Protein AF-A0A8H4CX16-F1 (afdb_monomer_lite)

Sequence (302 aa):
MALRAKHEESPEEELESAIYRAARLAFRISAISQNLTEDTSPDWSNDKTVAEYAGIVFNAGPLPSSSSTSPASEPDASEVAGIQSRLTHRLTTVNIEKYTNITIKETQYLLSHLKLVETFEYTTLYVFRDMRWLLDAVEMEHFPIPREILQETIDTLNYLYPRDGATKKLLRQQGIKLHVFQKSIPDRPRFRDFKYYKPRMVDVAYEFLNPPRRWGTVWKDSRNPVQFWTFWLGLLIFLFTLAFGIMATVLASWVAIARCHTPAQRRLNETETATVFCALWEFVCRKEQRLREVQLMRRQRS

Organism: Colletotrichum gloeosporioides (NCBI:txid474922)

Foldseek 3Di:
DDDDDDDPDDVVVVVLVVVLVVVVVVLVVVVCPPDDPPDDDDDPPPDDALAVVLLCLLADDPDPDPDDDDPPDDQDLVNLVVLLVLQLDQQALLLCVQQAQEAEDEDCHLSLALPWDDDPPHIYGYHYADLVVLVVQLPDPDRSHPNLSSVLSLVVNCSRQPPDPSSVVVCVVVVRPPPRNPDPDPPDDRLVVRSRCSVSVSVSSVSSVDDYPDPVSLQSNCSDVVSNVVVVVVVVVVVVVVVVVVVVVVVVVVVVVVCVVDVPPPPDPVVPVVVVVVVVVVVVVVVVVVVVVVVVVVVVVD

Radius of gyration: 33.34 Å; chains: 1; bounding box: 82×52×116 Å

Structure (mmCIF, N/CA/C/O backbone):
data_AF-A0A8H4CX16-F1
#
_entry.id   AF-A0A8H4CX16-F1
#
loop_
_atom_site.group_PDB
_atom_site.id
_atom_site.type_symbol
_atom_site.label_atom_id
_atom_site.label_alt_id
_atom_site.label_comp_id
_atom_site.label_asym_id
_atom_site.label_entity_id
_atom_site.label_seq_id
_atom_site.pdbx_PDB_ins_code
_atom_site.Cartn_x
_atom_site.Cartn_y
_atom_site.Cartn_z
_atom_site.occupancy
_atom_site.B_iso_or_equiv
_atom_site.auth_seq_id
_atom_site.auth_comp_id
_atom_site.auth_asym_id
_atom_site.auth_atom_id
_atom_site.pdbx_PDB_model_num
ATOM 1 N N . MET A 1 1 ? -45.118 15.604 53.925 1.00 44.19 1 MET A N 1
ATOM 2 C CA . MET A 1 1 ? -43.682 15.286 54.081 1.00 44.19 1 MET A CA 1
ATOM 3 C C . MET A 1 1 ? -43.401 13.980 53.354 1.00 44.19 1 MET A C 1
ATOM 5 O O . MET A 1 1 ? -43.529 12.921 53.947 1.00 44.19 1 MET A O 1
ATOM 9 N N . ALA A 1 2 ? -43.120 14.045 52.053 1.00 46.34 2 ALA A N 1
ATOM 10 C CA . ALA A 1 2 ? -42.739 12.879 51.260 1.00 46.34 2 ALA A CA 1
ATOM 11 C C . ALA A 1 2 ? -41.212 12.883 51.133 1.00 46.34 2 ALA A C 1
ATOM 13 O O . ALA A 1 2 ? -40.639 13.778 50.510 1.00 46.34 2 ALA A O 1
ATOM 14 N N . LEU A 1 3 ? -40.566 11.938 51.815 1.00 53.62 3 LEU A N 1
ATOM 15 C CA . LEU A 1 3 ? -39.119 11.761 51.813 1.00 53.62 3 LEU A CA 1
ATOM 16 C C . LEU A 1 3 ? -38.688 11.191 50.460 1.00 53.62 3 LEU A C 1
ATOM 18 O O . LEU A 1 3 ? -39.011 10.064 50.097 1.00 53.62 3 LEU A O 1
ATOM 22 N N . ARG A 1 4 ? -37.974 12.028 49.712 1.00 59.09 4 ARG A N 1
ATOM 23 C CA . ARG A 1 4 ? -37.307 11.716 48.452 1.00 59.09 4 ARG A CA 1
ATOM 24 C C . ARG A 1 4 ? -36.157 10.753 48.751 1.00 59.09 4 ARG A C 1
ATOM 26 O O . ARG A 1 4 ? -35.120 11.181 49.250 1.00 59.09 4 ARG A O 1
ATOM 33 N N . ALA A 1 5 ? -36.363 9.466 48.482 1.00 57.41 5 ALA A N 1
ATOM 34 C CA . ALA A 1 5 ? -35.308 8.463 48.526 1.00 57.41 5 ALA A CA 1
ATOM 35 C C . ALA A 1 5 ? -34.224 8.846 47.506 1.00 57.41 5 ALA A C 1
ATOM 37 O O . ALA A 1 5 ? -34.472 8.881 46.301 1.00 57.41 5 ALA A O 1
ATOM 38 N N . LYS A 1 6 ? -33.040 9.212 48.005 1.00 59.03 6 LYS A N 1
ATOM 39 C CA . LYS A 1 6 ? -31.828 9.309 47.195 1.00 59.03 6 LYS A CA 1
ATOM 40 C C . LYS A 1 6 ? -31.421 7.878 46.868 1.00 59.03 6 LYS A C 1
ATOM 42 O O . LYS A 1 6 ? -31.054 7.132 47.766 1.00 59.03 6 LYS A O 1
ATOM 47 N N . HIS A 1 7 ? -31.558 7.510 45.603 1.00 61.62 7 HIS A N 1
ATOM 48 C CA . HIS A 1 7 ? -30.966 6.301 45.057 1.00 61.62 7 HIS A CA 1
ATOM 49 C C . HIS A 1 7 ? -29.444 6.464 45.181 1.00 61.62 7 HIS A C 1
ATOM 51 O O . HIS A 1 7 ? -28.876 7.367 44.570 1.00 61.62 7 HIS A O 1
ATOM 57 N N . GLU A 1 8 ? -28.816 5.688 46.059 1.00 68.00 8 GLU A N 1
ATOM 58 C CA . GLU A 1 8 ? -27.360 5.544 46.118 1.00 68.00 8 GLU A CA 1
ATOM 59 C C . GLU A 1 8 ? -26.968 4.714 44.889 1.00 68.00 8 GLU A C 1
ATOM 61 O O . GLU A 1 8 ? -27.227 3.513 44.836 1.00 68.00 8 GLU A O 1
ATOM 66 N N . GLU A 1 9 ? -26.495 5.393 43.844 1.00 61.12 9 GLU A N 1
ATOM 67 C CA . GLU A 1 9 ? -25.872 4.772 42.669 1.00 61.12 9 GLU A CA 1
ATOM 68 C C . GLU A 1 9 ? -24.574 4.090 43.127 1.00 61.12 9 GLU A C 1
ATOM 70 O O . GLU A 1 9 ? -23.811 4.649 43.921 1.00 61.12 9 GLU A O 1
ATOM 75 N N . SER A 1 10 ? -24.360 2.848 42.690 1.00 78.94 10 SER A N 1
ATOM 76 C CA . SER A 1 10 ? -23.208 2.050 43.113 1.00 78.94 10 SER A CA 1
ATOM 77 C C . SER A 1 10 ? -21.917 2.695 42.587 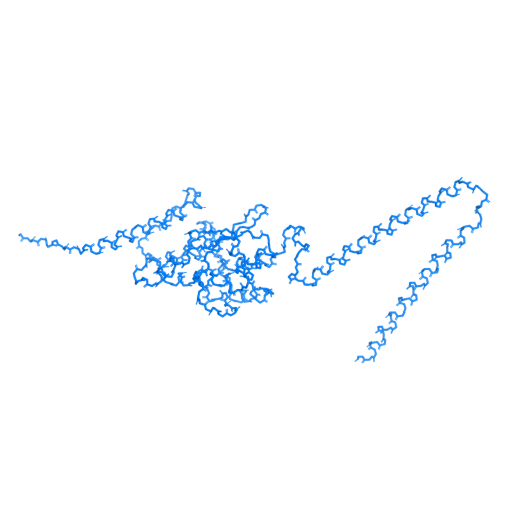1.00 78.94 10 SER A C 1
ATOM 79 O O . SER A 1 10 ? -21.864 3.057 41.411 1.00 78.94 10 SER A O 1
ATOM 81 N N . PRO A 1 11 ? -20.843 2.812 43.390 1.00 81.19 11 PRO A N 1
ATOM 82 C CA . PRO A 1 11 ? -19.580 3.419 42.953 1.00 81.19 11 PRO A CA 1
ATOM 83 C C . PRO A 1 11 ? -18.944 2.717 41.737 1.00 81.19 11 PRO A C 1
ATOM 85 O O . PRO A 1 11 ? -18.117 3.309 41.042 1.00 81.19 11 PRO A O 1
ATOM 88 N N . GLU A 1 12 ? -19.336 1.473 41.450 1.00 75.81 12 GLU A N 1
ATOM 89 C CA . GLU A 1 12 ? -18.937 0.758 40.233 1.00 75.81 12 GLU A CA 1
ATOM 90 C C . GLU A 1 12 ? -19.595 1.337 38.971 1.00 75.81 12 GLU A C 1
ATOM 92 O O . GLU A 1 12 ? -18.917 1.512 37.960 1.00 75.81 12 GLU A O 1
ATOM 97 N N . GLU A 1 13 ? -20.866 1.745 39.036 1.00 77.25 13 GLU A N 1
ATOM 98 C CA . GLU A 1 13 ? -21.574 2.364 37.905 1.00 77.25 13 GLU A CA 1
ATOM 99 C C . GLU A 1 13 ? -21.004 3.755 37.584 1.00 77.25 13 GLU A C 1
ATOM 101 O O . GLU A 1 13 ? -20.879 4.136 36.415 1.00 77.25 13 GLU A O 1
ATOM 106 N N . GLU A 1 14 ? -20.576 4.506 38.606 1.00 78.62 14 GLU A N 1
ATOM 107 C CA . GLU A 1 14 ? -19.885 5.785 38.407 1.00 78.62 14 GLU A CA 1
ATOM 108 C C . GLU A 1 14 ? -18.524 5.601 37.727 1.00 78.62 14 GLU A C 1
ATOM 110 O O . GLU A 1 14 ? -18.163 6.382 36.839 1.00 78.62 14 GLU A O 1
ATOM 115 N N . LEU A 1 15 ? -17.775 4.560 38.104 1.00 75.94 15 LEU A N 1
ATOM 116 C CA . LEU A 1 15 ? -16.474 4.262 37.513 1.00 75.94 15 LEU A CA 1
ATOM 117 C C . LEU A 1 15 ? -16.613 3.810 36.056 1.00 75.94 15 LEU A C 1
ATOM 119 O O . LEU A 1 15 ? -15.894 4.312 35.188 1.00 75.94 15 LEU A O 1
ATOM 123 N N . GLU A 1 16 ? -17.562 2.923 35.764 1.00 67.50 16 GLU A N 1
ATOM 124 C CA . GLU A 1 16 ? -17.857 2.493 34.396 1.00 67.50 16 GLU A CA 1
ATOM 125 C C . GLU A 1 16 ? -18.333 3.667 33.531 1.00 67.50 16 GLU A C 1
ATOM 127 O O . GLU A 1 16 ? -17.856 3.852 32.409 1.00 67.50 16 GLU A O 1
ATOM 132 N N . SER A 1 17 ? -19.177 4.546 34.079 1.00 71.50 17 SER A N 1
ATOM 133 C CA . SER A 1 17 ? -19.614 5.784 33.425 1.00 71.50 17 SER A CA 1
ATOM 134 C C . SER A 1 17 ? -18.452 6.751 33.174 1.00 71.50 17 SER A C 1
ATOM 136 O O . SER A 1 17 ? -18.366 7.361 32.103 1.00 71.50 17 SER A O 1
ATOM 138 N N . ALA A 1 18 ? -17.514 6.883 34.114 1.00 68.12 18 ALA A N 1
ATOM 139 C CA . ALA A 1 18 ? -16.333 7.730 33.968 1.00 68.12 18 ALA A CA 1
ATOM 140 C C . ALA A 1 18 ? -15.360 7.185 32.912 1.00 68.12 18 ALA A C 1
ATOM 142 O O . ALA A 1 18 ? -14.881 7.951 32.071 1.00 68.12 18 ALA A O 1
ATOM 143 N N . ILE A 1 19 ? -15.124 5.871 32.892 1.00 70.81 19 ILE A N 1
ATOM 144 C CA . ILE A 1 19 ? -14.312 5.191 31.873 1.00 70.81 19 ILE A CA 1
ATOM 145 C C . ILE A 1 19 ? -14.973 5.326 30.500 1.00 70.81 19 ILE A C 1
ATOM 147 O O . ILE A 1 19 ? -14.309 5.676 29.523 1.00 70.81 19 ILE A O 1
ATOM 151 N N . TYR A 1 20 ? -16.290 5.145 30.425 1.00 59.75 20 TYR A N 1
ATOM 152 C CA . TYR A 1 20 ? -17.074 5.331 29.210 1.00 59.75 20 TYR A CA 1
ATOM 153 C C . TYR A 1 20 ? -16.988 6.772 28.683 1.00 59.75 20 TYR A C 1
ATOM 155 O O . TYR A 1 20 ? -16.753 7.000 27.492 1.00 59.75 20 TYR A O 1
ATOM 163 N N . ARG A 1 21 ? -17.093 7.773 29.568 1.00 61.44 21 ARG A N 1
ATOM 164 C CA . ARG A 1 21 ? -16.918 9.194 29.223 1.00 61.44 21 ARG A CA 1
ATOM 165 C C . ARG A 1 21 ? -15.490 9.499 28.779 1.00 61.44 21 ARG A C 1
ATOM 167 O O . ARG A 1 21 ? -15.322 10.236 27.810 1.00 61.44 21 ARG A O 1
ATOM 174 N N . ALA A 1 22 ? -14.482 8.915 29.424 1.00 61.59 22 ALA A N 1
ATOM 175 C CA . ALA A 1 22 ? -13.073 9.089 29.081 1.00 61.59 22 ALA A CA 1
ATOM 176 C C . ALA A 1 22 ? -12.721 8.441 27.734 1.00 61.59 22 ALA A C 1
ATOM 178 O O . ALA A 1 22 ? -12.072 9.077 26.907 1.00 61.59 22 ALA A O 1
ATOM 179 N N . ALA A 1 23 ? -13.217 7.232 27.459 1.00 59.16 23 ALA A N 1
ATOM 180 C CA . ALA A 1 23 ? -13.079 6.576 26.163 1.00 59.16 23 ALA A CA 1
ATOM 181 C C . ALA A 1 23 ? -13.775 7.389 25.062 1.00 59.16 23 ALA A C 1
ATOM 183 O O . ALA A 1 23 ? -13.186 7.651 24.015 1.00 59.16 23 ALA A O 1
ATOM 184 N N . ARG A 1 24 ? -14.990 7.892 25.321 1.00 58.00 24 ARG A N 1
ATOM 185 C CA . ARG A 1 24 ? -15.709 8.799 24.412 1.00 58.00 24 ARG A CA 1
ATOM 186 C C . ARG A 1 24 ? -14.917 10.081 24.135 1.00 58.00 24 ARG A C 1
ATOM 188 O O . ARG A 1 24 ? -14.900 10.542 22.996 1.00 58.00 24 ARG A O 1
ATOM 195 N N . LEU A 1 25 ? -14.241 10.639 25.139 1.00 54.97 25 LEU A N 1
ATOM 196 C CA . LEU A 1 25 ? -13.360 11.804 24.997 1.00 54.97 25 LEU A CA 1
ATOM 197 C C . LEU A 1 25 ? -12.091 11.465 24.199 1.00 54.97 25 LEU A C 1
ATOM 199 O O . LEU A 1 25 ? -11.717 12.220 23.304 1.00 54.97 25 LEU A O 1
ATOM 203 N N . ALA A 1 26 ? -11.488 10.301 24.445 1.00 57.69 26 ALA A N 1
ATOM 204 C CA . ALA A 1 26 ? -10.297 9.823 23.746 1.00 57.69 26 ALA A CA 1
ATOM 205 C C . ALA A 1 26 ? -10.567 9.545 22.255 1.00 57.69 26 ALA A C 1
ATOM 207 O O . ALA A 1 26 ? -9.791 9.965 21.394 1.00 57.69 26 ALA A O 1
ATOM 208 N N . PHE A 1 27 ? -11.708 8.930 21.927 1.00 56.44 27 PHE A N 1
ATOM 209 C CA . PHE A 1 27 ? -12.139 8.736 20.540 1.00 56.44 27 PHE A CA 1
ATOM 210 C C . PHE A 1 27 ? -12.557 10.053 19.866 1.00 56.44 27 PHE A C 1
ATOM 212 O O . PHE A 1 27 ? -12.293 10.236 18.676 1.00 56.44 27 PHE A O 1
ATOM 219 N N . ARG A 1 28 ? -13.138 11.010 20.609 1.00 50.66 28 ARG A N 1
ATOM 220 C CA . ARG A 1 28 ? -13.500 12.341 20.083 1.00 50.66 28 ARG A CA 1
ATOM 221 C C . ARG A 1 28 ? -12.291 13.216 19.759 1.00 50.66 28 ARG A C 1
ATOM 223 O O . ARG A 1 28 ? -12.272 13.820 18.692 1.00 50.66 28 ARG A O 1
ATOM 230 N N . ILE A 1 29 ? -11.280 13.273 20.626 1.00 48.28 29 ILE A N 1
ATOM 231 C CA . ILE A 1 29 ? -10.076 14.090 20.381 1.00 48.28 29 ILE A CA 1
ATOM 232 C C . ILE A 1 29 ? -9.309 13.571 19.152 1.00 48.28 29 ILE A C 1
ATOM 234 O O . ILE A 1 29 ? -8.793 14.357 18.360 1.00 48.28 29 ILE A O 1
ATOM 238 N N . SER A 1 30 ? -9.307 12.253 18.933 1.00 51.91 30 SER A N 1
ATOM 239 C CA . SER A 1 30 ? -8.669 11.634 17.767 1.00 51.91 30 SER A CA 1
ATOM 240 C C . SER A 1 30 ? -9.396 11.923 16.442 1.00 51.91 30 SER A C 1
ATOM 242 O O . SER A 1 30 ? -8.738 12.175 15.432 1.00 51.91 30 SER A O 1
ATOM 244 N N . ALA A 1 31 ? -10.734 11.940 16.433 1.00 44.03 31 ALA A N 1
ATOM 245 C CA . ALA A 1 31 ? -11.520 12.204 15.224 1.00 44.03 31 ALA A CA 1
ATOM 246 C C . ALA A 1 31 ? -11.528 13.692 14.818 1.00 44.03 31 ALA A C 1
ATOM 248 O O . ALA A 1 31 ? -11.470 14.006 13.630 1.00 44.03 31 ALA A O 1
ATOM 249 N N . ILE A 1 32 ? -11.559 14.607 15.795 1.00 43.69 32 ILE A N 1
ATOM 250 C CA . ILE A 1 32 ? -11.618 16.063 15.563 1.00 43.69 32 ILE A CA 1
ATOM 251 C C . ILE A 1 32 ? -10.285 16.601 15.017 1.00 43.69 32 ILE A C 1
ATOM 253 O O . ILE A 1 32 ? -10.270 17.515 14.198 1.00 43.69 32 ILE A O 1
ATOM 257 N N . SER A 1 33 ? -9.157 16.005 15.410 1.00 43.84 33 SER A N 1
ATOM 258 C CA . SER A 1 33 ? -7.822 16.513 15.070 1.00 43.84 33 SER A CA 1
ATOM 259 C C . SER A 1 33 ? -7.426 16.372 13.595 1.00 43.84 33 SER A C 1
ATOM 261 O O . SER A 1 33 ? -6.527 17.094 13.168 1.00 43.84 33 SER A O 1
ATOM 263 N N . GLN A 1 34 ? -8.003 15.441 12.827 1.00 44.72 34 GLN A N 1
ATOM 264 C CA . GLN A 1 34 ? -7.444 15.097 11.510 1.00 44.72 34 GLN A CA 1
ATOM 265 C C . GLN A 1 34 ? -8.205 15.658 10.306 1.00 44.72 34 GLN A C 1
ATOM 267 O O . GLN A 1 34 ? -7.639 15.616 9.220 1.00 44.72 34 GLN A O 1
ATOM 272 N N . ASN A 1 35 ? -9.435 16.168 10.456 1.00 42.44 35 ASN A N 1
ATOM 273 C CA . ASN A 1 35 ? -10.275 16.515 9.297 1.00 42.44 35 ASN A CA 1
ATOM 274 C C . ASN A 1 35 ? -11.194 17.749 9.462 1.00 42.44 35 ASN A C 1
ATOM 276 O O . ASN A 1 35 ? -11.967 18.012 8.544 1.00 42.44 35 ASN A O 1
ATOM 280 N N . LEU A 1 36 ? -11.156 18.517 10.561 1.00 39.56 36 LEU A N 1
ATOM 281 C CA . LEU A 1 36 ? -11.997 19.719 10.656 1.00 39.56 36 LEU A CA 1
ATOM 282 C C . LEU A 1 36 ? -11.302 20.948 10.048 1.00 39.56 36 LEU A C 1
ATOM 284 O O . LEU A 1 36 ? -10.537 21.649 10.704 1.00 39.56 36 LEU A O 1
ATOM 288 N N . THR A 1 37 ? -11.639 21.244 8.795 1.00 42.31 37 THR A N 1
ATOM 289 C CA . THR A 1 37 ? -12.043 22.613 8.446 1.00 42.31 37 THR A CA 1
ATOM 290 C C . THR A 1 37 ? -13.255 22.962 9.320 1.00 42.31 37 THR A C 1
ATOM 292 O O . THR A 1 37 ? -14.171 22.150 9.412 1.00 42.31 37 THR A O 1
ATOM 295 N N . GLU A 1 38 ? -13.228 24.113 9.991 1.00 44.00 38 GLU A N 1
ATOM 296 C CA . GLU A 1 38 ? -14.032 24.538 11.160 1.00 44.00 38 GLU A CA 1
ATOM 297 C C . GLU A 1 38 ? -15.569 24.348 11.146 1.00 44.00 38 GLU A C 1
ATOM 299 O O . GLU A 1 38 ? -16.198 24.583 12.172 1.00 44.00 38 GLU A O 1
ATOM 304 N N . ASP A 1 39 ? -16.203 23.892 10.065 1.00 38.94 39 ASP A N 1
ATOM 305 C CA . ASP A 1 39 ? -17.627 24.176 9.823 1.00 38.94 39 ASP A CA 1
ATOM 306 C C . ASP A 1 39 ? -18.597 22.987 9.961 1.00 38.94 39 ASP A C 1
ATOM 308 O O . ASP A 1 39 ? -19.759 23.067 9.567 1.00 38.94 39 ASP A O 1
ATOM 312 N N . THR A 1 40 ? -18.171 21.835 10.492 1.00 43.59 40 THR A N 1
ATOM 313 C CA . THR A 1 40 ? -19.088 20.684 10.643 1.00 43.59 40 THR A CA 1
ATOM 314 C C . THR A 1 40 ? -18.869 19.942 11.956 1.00 43.59 40 THR A C 1
ATOM 316 O O . THR A 1 40 ? -18.274 18.868 12.017 1.00 43.59 40 THR A O 1
ATOM 319 N N . SER A 1 41 ? -19.372 20.526 13.044 1.00 42.47 41 SER A N 1
ATOM 320 C CA . SER A 1 41 ? -19.578 19.786 14.290 1.00 42.47 41 SER A CA 1
ATOM 321 C C . SER A 1 41 ? -20.657 18.719 14.053 1.00 42.47 41 SER A C 1
ATOM 323 O O . SER A 1 41 ? -21.758 19.075 13.626 1.00 42.47 41 SER A O 1
ATOM 325 N N . PRO A 1 42 ? -20.388 17.422 14.290 1.00 48.19 42 PRO A N 1
ATOM 326 C CA . PRO A 1 42 ? -21.408 16.392 14.154 1.00 48.19 42 PRO A CA 1
ATOM 327 C C . PRO A 1 42 ? -22.523 16.651 15.174 1.00 48.19 42 PRO A C 1
ATOM 329 O O . PRO A 1 42 ? -22.255 16.774 16.369 1.00 48.19 42 PRO A O 1
ATOM 332 N N . ASP A 1 43 ? -23.763 16.761 14.699 1.00 50.59 43 ASP A N 1
ATOM 333 C CA . ASP A 1 43 ? -24.942 16.913 15.549 1.00 50.59 43 ASP A CA 1
ATOM 334 C C . ASP A 1 43 ? -25.112 15.654 16.419 1.00 50.59 43 ASP A C 1
ATOM 336 O O . ASP A 1 43 ? -25.290 14.543 15.917 1.00 50.59 43 ASP A O 1
ATOM 340 N N . TRP A 1 44 ? -24.997 15.828 17.738 1.00 51.72 44 TRP A N 1
ATOM 341 C CA . TRP A 1 44 ? -25.099 14.763 18.743 1.00 51.72 44 TRP A CA 1
ATOM 342 C C . TRP A 1 44 ? -26.539 14.537 19.217 1.00 51.72 44 TRP A C 1
ATOM 344 O O . TRP A 1 44 ? -26.732 14.008 20.312 1.00 51.72 44 TRP A O 1
ATOM 354 N N . SER A 1 45 ? -27.534 14.959 18.432 1.00 48.28 45 SER A N 1
ATOM 355 C CA . SER A 1 45 ? -28.952 14.681 18.671 1.00 48.28 45 SER A CA 1
ATOM 356 C C . SER A 1 45 ? -29.185 13.217 19.102 1.00 48.28 45 SER A C 1
ATOM 358 O O . SER A 1 45 ? -28.687 12.269 18.491 1.00 48.28 45 SER A O 1
ATOM 360 N N . ASN A 1 46 ? -29.897 13.063 20.220 1.00 51.75 46 ASN A N 1
ATOM 361 C CA . ASN A 1 46 ? -29.748 12.010 21.235 1.00 51.75 46 ASN A CA 1
ATOM 362 C C . ASN A 1 46 ? -30.286 10.599 20.903 1.00 51.75 46 ASN A C 1
ATOM 364 O O . ASN A 1 46 ? -30.316 9.764 21.803 1.00 51.75 46 ASN A O 1
ATOM 368 N N . ASP A 1 47 ? -30.647 10.279 19.660 1.00 56.81 47 ASP A N 1
ATOM 369 C CA . ASP A 1 47 ? -31.364 9.019 19.367 1.00 56.81 47 ASP A CA 1
ATOM 370 C C . ASP A 1 47 ? -30.523 7.919 18.698 1.00 56.81 47 ASP A C 1
ATOM 372 O O . ASP A 1 47 ? -31.019 6.820 18.451 1.00 56.81 47 ASP A O 1
ATOM 376 N N . LYS A 1 48 ? -29.236 8.163 18.422 1.00 61.16 48 LYS A N 1
ATOM 377 C CA . LYS A 1 48 ? -28.369 7.166 17.770 1.00 61.16 48 LYS A CA 1
ATOM 378 C C . LYS A 1 48 ? -27.552 6.366 18.775 1.00 61.16 48 LYS A C 1
ATOM 380 O O . LYS A 1 48 ? -26.848 6.922 19.619 1.00 61.16 48 LYS A O 1
ATOM 385 N N . THR A 1 49 ? -27.592 5.041 18.645 1.00 67.12 49 THR A N 1
ATOM 386 C CA . THR A 1 49 ? -26.759 4.146 19.461 1.00 67.12 49 THR A CA 1
ATOM 387 C C . THR A 1 49 ? -25.273 4.326 19.124 1.00 67.12 49 THR A C 1
ATOM 389 O O . THR A 1 49 ? -24.905 4.671 18.000 1.00 67.12 49 THR A O 1
ATOM 392 N N . VAL A 1 50 ? -24.382 4.050 20.084 1.00 61.66 50 VAL A N 1
ATOM 393 C CA . VAL A 1 50 ? -22.920 4.098 19.868 1.00 61.66 50 VAL A CA 1
ATOM 394 C C . VAL A 1 50 ? -22.492 3.200 18.705 1.00 61.66 50 VAL A C 1
ATOM 396 O O . VAL A 1 50 ? -21.595 3.563 17.948 1.00 61.66 50 VAL A O 1
ATOM 399 N N . ALA A 1 51 ? -23.166 2.062 18.524 1.00 61.41 51 ALA A N 1
ATOM 400 C CA . ALA A 1 51 ? -22.930 1.147 17.414 1.00 61.41 51 ALA A CA 1
ATOM 401 C C . ALA A 1 51 ? -23.278 1.771 16.053 1.00 61.41 51 ALA A C 1
ATOM 403 O O . ALA A 1 51 ? -22.536 1.589 15.091 1.00 61.41 51 ALA A O 1
ATOM 404 N N . GLU A 1 52 ? -24.361 2.548 15.970 1.00 67.38 52 GLU A N 1
ATOM 405 C CA . GLU A 1 52 ? -24.735 3.273 14.751 1.00 67.38 52 GLU A CA 1
ATOM 406 C C . GLU A 1 52 ? -23.728 4.385 14.438 1.00 67.38 52 GLU A C 1
ATOM 408 O O . GLU A 1 52 ? -23.289 4.522 13.297 1.00 67.38 52 GLU A O 1
ATOM 413 N N . TYR A 1 53 ? -23.286 5.126 15.458 1.00 69.81 53 TYR A N 1
ATOM 414 C CA . TYR A 1 53 ? -22.243 6.138 15.292 1.00 69.81 53 TYR A CA 1
ATOM 415 C C . TYR A 1 53 ? -20.917 5.517 14.847 1.00 69.81 53 TYR A C 1
ATOM 417 O O . TYR A 1 53 ? -20.286 6.009 13.915 1.00 69.81 53 TYR A O 1
ATOM 425 N N . ALA A 1 54 ? -20.502 4.412 15.467 1.00 66.56 54 ALA A N 1
ATOM 426 C CA . ALA A 1 54 ? -19.318 3.679 15.044 1.00 66.56 54 ALA A CA 1
ATOM 427 C C . ALA A 1 54 ? -19.481 3.175 13.599 1.00 66.56 54 ALA A C 1
ATOM 429 O O . ALA A 1 54 ? -18.583 3.347 12.784 1.00 66.56 54 ALA A O 1
ATOM 430 N N . GLY A 1 55 ? -20.662 2.676 13.231 1.00 66.25 55 GLY A N 1
ATOM 431 C CA . GLY A 1 55 ? -21.001 2.385 11.841 1.00 66.25 55 GLY A CA 1
ATOM 432 C C . GLY A 1 55 ? -20.734 3.574 10.921 1.00 66.25 55 GLY A C 1
ATOM 433 O O . GLY A 1 55 ? -20.012 3.420 9.948 1.00 66.25 55 GLY A O 1
ATOM 434 N N . ILE A 1 56 ? -21.225 4.769 11.257 1.00 69.31 56 ILE A N 1
ATOM 435 C CA . ILE A 1 56 ? -21.034 5.979 10.444 1.00 69.31 56 ILE A CA 1
ATOM 436 C C . ILE A 1 56 ? -19.556 6.376 10.360 1.00 69.31 56 ILE A C 1
ATOM 438 O O . ILE A 1 56 ? -19.060 6.605 9.267 1.00 69.31 56 ILE A O 1
ATOM 442 N N . VAL A 1 57 ? -18.822 6.443 11.471 1.00 71.56 57 VAL A N 1
ATOM 443 C CA . VAL A 1 57 ? -17.435 6.948 11.455 1.00 71.56 57 VAL A CA 1
ATOM 444 C C . VAL A 1 57 ? -16.458 5.950 10.818 1.00 71.56 57 VAL A C 1
ATOM 446 O O . VAL A 1 57 ? -15.479 6.356 10.188 1.00 71.56 57 VAL A O 1
ATOM 449 N N . PHE A 1 58 ? -16.707 4.647 10.962 1.00 70.31 58 PHE A N 1
ATOM 450 C CA . PHE A 1 58 ? -15.854 3.619 10.371 1.00 70.31 58 PHE A CA 1
ATOM 451 C C . PHE A 1 58 ? -16.237 3.302 8.911 1.00 70.31 58 PHE A C 1
ATOM 453 O O . PHE A 1 58 ? -15.318 3.134 8.108 1.00 70.31 58 PHE A O 1
ATOM 460 N N . ASN A 1 59 ? -17.532 3.314 8.540 1.00 64.62 59 ASN A N 1
ATOM 461 C CA . ASN A 1 59 ? -17.979 3.109 7.149 1.00 64.62 59 ASN A CA 1
ATOM 462 C C . ASN A 1 59 ? -17.895 4.347 6.269 1.00 64.62 59 ASN A C 1
ATOM 464 O O . ASN A 1 59 ? -17.755 4.202 5.054 1.00 64.62 59 ASN A O 1
ATOM 468 N N . ALA A 1 60 ? -18.035 5.553 6.823 1.00 52.50 60 ALA A N 1
ATOM 469 C CA . ALA A 1 60 ? -17.973 6.736 5.991 1.00 52.50 60 ALA A CA 1
ATOM 470 C C . ALA A 1 60 ? -16.553 6.853 5.429 1.00 52.50 60 ALA A C 1
ATOM 472 O O . ALA A 1 60 ? -15.561 6.979 6.158 1.00 52.50 60 ALA A O 1
ATOM 473 N N . GLY A 1 61 ? -16.471 6.869 4.100 1.00 53.28 61 GLY A N 1
ATOM 474 C CA . GLY A 1 61 ? -15.470 7.675 3.416 1.00 53.28 61 GLY A CA 1
ATOM 475 C C . GLY A 1 61 ? -15.572 9.149 3.859 1.00 53.28 61 GLY A C 1
ATOM 476 O O . GLY A 1 61 ? -16.146 9.454 4.906 1.00 53.28 61 GLY A O 1
ATOM 477 N N . PRO A 1 62 ? -15.015 10.107 3.105 1.00 41.16 62 PRO A N 1
ATOM 478 C CA . PRO A 1 62 ? -15.185 11.524 3.424 1.00 41.16 62 PRO A CA 1
ATOM 479 C C . PRO A 1 62 ? -16.663 11.812 3.724 1.00 41.16 62 PRO A C 1
ATOM 481 O O . PRO A 1 62 ? -17.523 11.429 2.930 1.00 41.16 62 PRO A O 1
ATOM 484 N N . LEU A 1 63 ? -16.955 12.393 4.895 1.00 39.41 63 LEU A N 1
ATOM 485 C CA . LEU A 1 63 ? -18.323 12.740 5.280 1.00 39.41 63 LEU A CA 1
ATOM 486 C C . LEU A 1 63 ? -18.941 13.523 4.114 1.00 39.41 63 LEU A C 1
ATOM 488 O O . LEU A 1 63 ? -18.332 14.514 3.700 1.00 39.41 63 LEU A O 1
ATOM 492 N N . PRO A 1 64 ? -20.086 13.095 3.551 1.00 39.19 64 PRO A N 1
ATOM 493 C CA . PRO A 1 64 ? -20.749 13.881 2.530 1.00 39.19 64 PRO A CA 1
ATOM 494 C C . PRO A 1 64 ? -21.080 15.230 3.159 1.00 39.19 64 PRO A C 1
ATOM 496 O O . PRO A 1 64 ? -21.864 15.314 4.107 1.00 39.19 64 PRO A O 1
ATOM 499 N N . SER A 1 65 ? -20.427 16.280 2.664 1.00 37.06 65 SER A N 1
ATOM 500 C CA . SER A 1 65 ? -20.831 17.646 2.939 1.00 37.06 65 SER A CA 1
ATOM 501 C C . SER A 1 65 ? -22.311 17.756 2.587 1.00 37.06 65 SER A C 1
ATOM 503 O O . SER A 1 65 ? -22.770 17.266 1.555 1.00 37.06 65 SER A O 1
ATOM 505 N N . SER A 1 66 ? -23.082 18.339 3.495 1.00 39.75 66 SER A N 1
ATOM 506 C CA . SER A 1 66 ? -24.547 18.376 3.507 1.00 39.75 66 SER A CA 1
ATOM 507 C C . SER A 1 66 ? -25.184 19.199 2.375 1.00 39.75 66 SER A C 1
ATOM 509 O O . SER A 1 66 ? -26.320 19.651 2.492 1.00 39.75 66 SER A O 1
ATOM 511 N N . SER A 1 67 ? -24.513 19.359 1.237 1.00 39.28 67 SER A N 1
ATOM 512 C CA . SER A 1 67 ? -25.059 20.015 0.057 1.00 39.28 67 SER A CA 1
ATOM 513 C C . SER A 1 67 ? -24.690 19.251 -1.214 1.00 39.28 67 SER A C 1
ATOM 515 O O . SER A 1 67 ? -23.521 19.187 -1.585 1.00 39.28 67 SER A O 1
ATOM 517 N N . SER A 1 68 ? -25.726 18.773 -1.909 1.00 34.38 68 SER A N 1
ATOM 518 C CA . SER A 1 68 ? -25.758 18.131 -3.237 1.00 34.38 68 SER A CA 1
ATOM 519 C C . SER A 1 68 ? -25.705 16.590 -3.280 1.00 34.38 68 SER A C 1
ATOM 521 O O . SER A 1 68 ? -24.672 15.944 -3.376 1.00 34.38 68 SER A O 1
ATOM 523 N N . THR A 1 69 ? -26.907 16.012 -3.223 1.00 43.72 69 THR A N 1
ATOM 524 C CA . THR A 1 69 ? -27.438 14.958 -4.103 1.00 43.72 69 THR A CA 1
ATOM 525 C C . THR A 1 69 ? -26.428 14.135 -4.920 1.00 43.72 69 THR A C 1
ATOM 527 O O . THR A 1 69 ? -26.225 14.396 -6.100 1.00 43.72 69 THR A O 1
ATOM 530 N N . SER A 1 70 ? -25.892 13.072 -4.320 1.00 39.22 70 SER A N 1
ATOM 531 C CA . SER A 1 70 ? -25.918 11.702 -4.866 1.00 39.22 70 SER A CA 1
ATOM 532 C C . SER A 1 70 ? -25.400 10.742 -3.783 1.00 39.22 70 SER A C 1
ATOM 534 O O . SER A 1 70 ? -24.316 10.986 -3.254 1.00 39.22 70 SER A O 1
ATOM 536 N N . PRO A 1 71 ? -26.122 9.670 -3.403 1.00 44.88 71 PRO A N 1
ATOM 537 C CA . PRO A 1 71 ? -25.576 8.679 -2.482 1.00 44.88 71 PRO A CA 1
ATOM 538 C C . PRO A 1 71 ? -24.357 8.036 -3.150 1.00 44.88 71 PRO A C 1
ATOM 540 O O . PRO A 1 71 ? -24.469 7.497 -4.249 1.00 44.88 71 PRO A O 1
ATOM 543 N N . ALA A 1 72 ? -23.188 8.142 -2.517 1.00 48.31 72 ALA A N 1
ATOM 544 C CA . ALA A 1 72 ? -22.010 7.385 -2.912 1.00 48.31 72 ALA A CA 1
ATOM 545 C C . ALA A 1 72 ? -22.375 5.900 -2.806 1.00 48.31 72 ALA A C 1
ATOM 547 O O . ALA A 1 72 ? -22.532 5.373 -1.705 1.00 48.31 72 ALA A O 1
ATOM 548 N N . SER A 1 73 ? -22.630 5.273 -3.952 1.00 58.09 73 SER A N 1
ATOM 549 C CA . SER A 1 73 ? -23.061 3.886 -4.061 1.00 58.09 73 SER A CA 1
ATOM 550 C C . SER A 1 73 ? -22.065 3.006 -3.317 1.00 58.09 73 SER A C 1
ATOM 552 O O . SER A 1 73 ? -20.878 3.017 -3.645 1.00 58.09 73 SER A O 1
ATOM 554 N N . GLU A 1 74 ? -22.522 2.257 -2.311 1.00 64.62 74 GLU A N 1
ATOM 555 C CA . GLU A 1 74 ? -21.690 1.204 -1.736 1.00 64.62 74 GLU A CA 1
ATOM 556 C C . GLU A 1 74 ? -21.172 0.315 -2.876 1.00 64.62 74 GLU A C 1
ATOM 558 O O . GLU A 1 74 ? -21.950 -0.024 -3.775 1.00 64.62 74 GLU A O 1
ATOM 563 N N . PRO A 1 75 ? -19.885 -0.071 -2.864 1.00 65.50 75 PRO A N 1
ATOM 564 C CA . PRO A 1 75 ? -19.331 -0.890 -3.928 1.00 65.50 75 PRO A CA 1
ATOM 565 C C . PRO A 1 75 ? -20.102 -2.210 -3.980 1.00 65.50 75 PRO A C 1
ATOM 567 O O . PRO A 1 75 ? -20.163 -2.955 -2.982 1.00 65.50 75 PRO A O 1
ATOM 570 N N . ASP A 1 76 ? -20.717 -2.465 -5.138 1.00 79.06 76 ASP A N 1
ATOM 571 C CA . ASP A 1 76 ? -21.548 -3.640 -5.373 1.00 79.06 76 ASP A CA 1
ATOM 572 C C . ASP A 1 76 ? -20.722 -4.898 -5.071 1.00 79.06 76 ASP A C 1
ATOM 574 O O . ASP A 1 76 ? -19.521 -4.982 -5.344 1.00 79.06 76 ASP A O 1
ATOM 578 N N . ALA A 1 77 ? -21.347 -5.905 -4.464 1.00 78.38 77 ALA A N 1
ATOM 579 C CA . ALA A 1 77 ? -20.674 -7.149 -4.112 1.00 78.38 77 ALA A CA 1
ATOM 580 C C . ALA A 1 77 ? -20.032 -7.823 -5.340 1.00 78.38 77 ALA A C 1
ATOM 582 O O . ALA A 1 77 ? -19.018 -8.513 -5.197 1.00 78.38 77 ALA A O 1
ATOM 583 N N . SER A 1 78 ? -20.604 -7.605 -6.531 1.00 80.12 78 SER A N 1
ATOM 584 C CA . SER A 1 78 ? -20.056 -8.062 -7.810 1.00 80.12 78 SER A CA 1
ATOM 585 C C . SER A 1 78 ? -18.731 -7.365 -8.162 1.00 80.12 78 SER A C 1
ATOM 587 O O . SER A 1 78 ? -17.757 -8.032 -8.517 1.00 80.12 78 SER A O 1
ATOM 589 N N . GLU A 1 79 ? -18.654 -6.046 -7.972 1.00 82.75 79 GLU A N 1
ATOM 590 C CA . GLU A 1 79 ? -17.468 -5.229 -8.227 1.00 82.75 79 GLU A CA 1
ATOM 591 C C . GLU A 1 79 ? -16.328 -5.607 -7.281 1.00 82.75 79 GLU A C 1
ATOM 593 O O . GLU A 1 79 ? -15.202 -5.844 -7.719 1.00 82.75 79 GLU A O 1
ATOM 598 N N . VAL A 1 80 ? -16.631 -5.766 -5.991 1.00 83.12 80 VAL A N 1
ATOM 599 C CA . VAL A 1 80 ? -15.641 -6.156 -4.978 1.00 83.12 80 VAL A CA 1
ATOM 600 C C . VAL A 1 80 ? -15.047 -7.534 -5.276 1.00 83.12 80 VAL A C 1
ATOM 602 O O . VAL A 1 80 ? -13.832 -7.721 -5.177 1.00 83.12 80 VAL A O 1
ATOM 605 N N . ALA A 1 81 ? -15.877 -8.495 -5.693 1.00 82.00 81 ALA A N 1
ATOM 606 C CA . ALA A 1 81 ? -15.399 -9.804 -6.131 1.00 82.00 81 ALA A CA 1
ATOM 607 C C . ALA A 1 81 ? -14.541 -9.699 -7.405 1.00 82.00 81 ALA A C 1
ATOM 609 O O . ALA A 1 81 ? -13.508 -10.364 -7.510 1.00 82.00 81 ALA A O 1
ATOM 610 N N . GLY A 1 82 ? -14.927 -8.825 -8.340 1.00 83.25 82 GLY A N 1
ATOM 611 C CA . GLY A 1 82 ? -14.156 -8.509 -9.540 1.00 83.25 82 GLY A CA 1
ATOM 612 C C . GLY A 1 82 ? -12.767 -7.960 -9.211 1.00 83.25 82 GLY A C 1
ATOM 613 O O . GLY A 1 82 ? -11.766 -8.504 -9.680 1.00 83.25 82 GLY A O 1
ATOM 614 N N . ILE A 1 83 ? -12.678 -6.949 -8.345 1.00 82.75 83 ILE A N 1
ATOM 615 C CA . ILE A 1 83 ? -11.411 -6.364 -7.879 1.00 82.75 83 ILE A CA 1
ATOM 616 C C . ILE A 1 83 ? -10.555 -7.427 -7.188 1.00 82.75 83 ILE A C 1
ATOM 618 O O . ILE A 1 83 ? -9.384 -7.593 -7.530 1.00 82.75 83 ILE A O 1
ATOM 622 N N . GLN A 1 84 ? -11.144 -8.211 -6.281 1.00 82.88 84 GLN A N 1
ATOM 623 C CA . GLN A 1 84 ? -10.422 -9.267 -5.576 1.00 82.88 84 GLN A CA 1
ATOM 624 C C . GLN A 1 84 ? -9.895 -10.353 -6.528 1.00 82.88 84 GLN A C 1
ATOM 626 O O . GLN A 1 84 ? -8.785 -10.846 -6.336 1.00 82.88 84 GLN A O 1
ATOM 631 N N . SER A 1 85 ? -10.644 -10.708 -7.576 1.00 81.00 85 SER A N 1
ATOM 632 C CA . SER A 1 85 ? -10.207 -11.694 -8.576 1.00 81.00 85 SER A CA 1
ATOM 633 C C . SER A 1 85 ? -9.025 -11.213 -9.426 1.00 81.00 85 SER A C 1
ATOM 635 O O . SER A 1 85 ? -8.217 -12.024 -9.879 1.00 81.00 85 SER A O 1
ATOM 637 N N . ARG A 1 86 ? -8.893 -9.892 -9.611 1.00 81.31 86 ARG A N 1
ATOM 638 C CA . ARG A 1 86 ? -7.801 -9.263 -10.368 1.00 81.31 86 ARG A CA 1
ATOM 639 C C . ARG A 1 86 ? -6.498 -9.180 -9.575 1.00 81.31 86 ARG A C 1
ATOM 641 O O . ARG A 1 86 ? -5.444 -8.972 -10.176 1.00 81.31 86 ARG A O 1
ATOM 648 N N . LEU A 1 87 ? -6.545 -9.347 -8.252 1.00 80.00 87 LEU A N 1
ATOM 649 C CA . LEU A 1 87 ? -5.353 -9.384 -7.409 1.00 80.00 87 LEU A CA 1
ATOM 650 C C . LEU A 1 87 ? -4.561 -10.671 -7.684 1.00 80.00 87 LEU A C 1
ATOM 652 O O . LEU A 1 87 ? -4.858 -11.744 -7.159 1.00 80.00 87 LEU A O 1
ATOM 656 N N . THR A 1 88 ? -3.516 -10.558 -8.505 1.00 73.06 88 THR A N 1
ATOM 657 C CA . THR A 1 88 ? -2.589 -11.665 -8.803 1.00 73.06 88 THR A CA 1
ATOM 658 C C . THR A 1 88 ? -1.765 -12.070 -7.580 1.00 73.06 88 THR A C 1
ATOM 660 O O . THR A 1 88 ? -1.448 -13.246 -7.394 1.00 73.06 88 THR A O 1
ATOM 663 N N . HIS A 1 89 ? -1.455 -11.103 -6.712 1.00 78.69 89 HIS A N 1
ATOM 664 C CA . HIS A 1 89 ? -0.710 -11.295 -5.472 1.00 78.69 89 HIS A CA 1
ATOM 665 C C . HIS A 1 89 ? -1.575 -11.002 -4.246 1.00 78.69 89 HIS A C 1
ATOM 667 O O . HIS A 1 89 ? -2.506 -10.202 -4.296 1.00 78.69 89 HIS A O 1
ATOM 673 N N . ARG A 1 90 ? -1.234 -11.636 -3.115 1.00 81.56 90 ARG A N 1
ATOM 674 C CA . ARG A 1 90 ? -1.876 -11.347 -1.825 1.00 81.56 90 ARG A CA 1
ATOM 675 C C . ARG A 1 90 ? -1.595 -9.899 -1.426 1.00 81.56 90 ARG A C 1
ATOM 677 O O . ARG A 1 90 ? -0.454 -9.448 -1.553 1.00 81.56 90 ARG A O 1
ATOM 684 N N . LEU A 1 91 ? -2.607 -9.215 -0.905 1.00 84.12 91 LEU A N 1
ATOM 685 C CA . LEU A 1 91 ? -2.513 -7.831 -0.444 1.00 84.12 91 LEU A CA 1
ATOM 686 C C . LEU A 1 91 ? -1.879 -7.799 0.955 1.00 84.12 91 LEU A C 1
ATOM 688 O O . LEU A 1 91 ? -2.536 -7.571 1.961 1.00 84.12 91 LEU A O 1
ATOM 692 N N . THR A 1 92 ? -0.594 -8.136 1.011 1.00 87.38 92 THR A N 1
ATOM 693 C CA . THR A 1 92 ? 0.206 -8.162 2.239 1.00 87.38 92 THR A CA 1
ATOM 694 C C . THR A 1 92 ? 1.060 -6.910 2.306 1.00 87.38 92 THR A C 1
ATOM 696 O O . THR A 1 92 ? 1.478 -6.400 1.268 1.00 87.38 92 THR A O 1
ATOM 699 N N . THR A 1 93 ? 1.404 -6.458 3.508 1.00 87.44 93 THR A N 1
ATOM 700 C CA . THR A 1 93 ? 2.312 -5.323 3.742 1.00 87.44 93 THR A CA 1
ATOM 701 C C . THR A 1 93 ? 3.590 -5.437 2.906 1.00 87.44 93 THR A C 1
ATOM 703 O O . THR A 1 93 ? 3.989 -4.489 2.237 1.00 87.44 93 THR A O 1
ATOM 706 N N . VAL A 1 94 ? 4.187 -6.633 2.867 1.00 86.94 94 VAL A N 1
ATOM 707 C CA . VAL A 1 94 ? 5.407 -6.911 2.092 1.00 86.94 94 VAL A CA 1
ATOM 708 C C . VAL A 1 94 ? 5.183 -6.717 0.594 1.00 86.94 94 VAL A C 1
ATOM 710 O O . VAL A 1 94 ? 6.023 -6.138 -0.088 1.00 86.94 94 VAL A O 1
ATOM 713 N N . ASN A 1 95 ? 4.074 -7.229 0.055 1.00 86.31 95 ASN A N 1
ATOM 714 C CA . ASN A 1 95 ? 3.788 -7.115 -1.373 1.00 86.31 95 ASN A CA 1
ATOM 715 C C . ASN A 1 95 ? 3.406 -5.683 -1.744 1.00 86.31 95 ASN A C 1
ATOM 717 O O . ASN A 1 95 ? 3.811 -5.211 -2.803 1.00 86.31 95 ASN A O 1
ATOM 721 N N . ILE A 1 96 ? 2.666 -4.998 -0.872 1.00 87.94 96 ILE A N 1
ATOM 722 C CA . ILE A 1 96 ? 2.328 -3.585 -1.017 1.00 87.94 96 ILE A CA 1
ATOM 723 C C . ILE A 1 96 ? 3.624 -2.779 -1.124 1.00 87.94 96 ILE A C 1
ATOM 725 O O . ILE A 1 96 ? 3.852 -2.164 -2.160 1.00 87.94 96 ILE A O 1
ATOM 729 N N . GLU A 1 97 ? 4.529 -2.865 -0.151 1.00 85.56 97 GLU A N 1
ATOM 730 C CA . GLU A 1 97 ? 5.796 -2.120 -0.176 1.00 85.56 97 GLU A CA 1
ATOM 731 C C . GLU A 1 97 ? 6.699 -2.514 -1.362 1.00 85.56 97 GLU A C 1
ATOM 733 O O . GLU A 1 97 ? 7.396 -1.683 -1.939 1.00 85.56 97 GLU A O 1
ATOM 738 N N . LYS A 1 98 ? 6.687 -3.792 -1.759 1.00 83.12 98 LYS A N 1
ATOM 739 C CA . LYS A 1 98 ? 7.539 -4.290 -2.847 1.00 83.12 98 LYS A CA 1
ATOM 740 C C . LYS A 1 98 ? 7.077 -3.83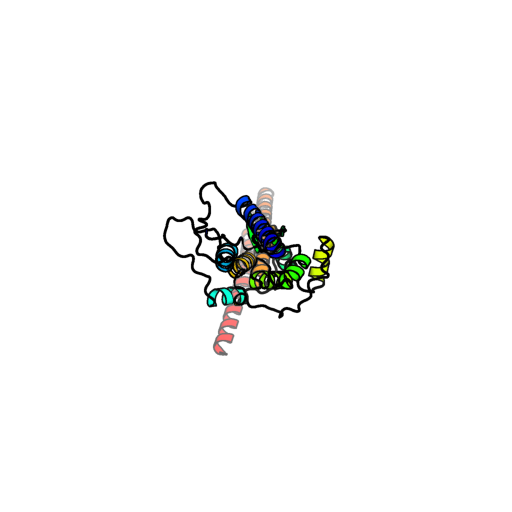6 -4.230 1.00 83.12 98 LYS A C 1
ATOM 742 O O . LYS A 1 98 ? 7.919 -3.547 -5.082 1.00 83.12 98 LYS A O 1
ATOM 747 N N . TYR A 1 99 ? 5.772 -3.879 -4.488 1.00 78.31 99 TYR A N 1
ATOM 748 C CA . TYR A 1 99 ? 5.221 -3.670 -5.828 1.00 78.31 99 TYR A CA 1
ATOM 749 C C . TYR A 1 99 ? 4.619 -2.279 -6.022 1.00 78.31 99 TYR A C 1
ATOM 751 O O . TYR A 1 99 ? 4.530 -1.812 -7.153 1.00 78.31 99 TYR A O 1
ATOM 759 N N . THR A 1 100 ? 4.234 -1.600 -4.946 1.00 81.12 100 THR A N 1
ATOM 760 C CA . THR A 1 100 ? 3.677 -0.244 -5.001 1.00 81.12 100 THR A CA 1
ATOM 761 C C . THR A 1 100 ? 4.638 0.757 -4.368 1.00 81.12 100 THR A C 1
ATOM 763 O O . THR A 1 100 ? 5.578 0.383 -3.677 1.00 81.12 100 THR A O 1
ATOM 766 N N . ASN A 1 101 ? 4.397 2.049 -4.590 1.00 80.31 101 ASN A N 1
ATOM 767 C CA . ASN A 1 101 ? 5.095 3.120 -3.872 1.00 80.31 101 ASN A CA 1
ATOM 768 C C . ASN A 1 101 ? 4.314 3.558 -2.616 1.00 80.31 101 ASN A C 1
ATOM 770 O O . ASN A 1 101 ? 4.355 4.727 -2.230 1.00 80.31 101 ASN A O 1
ATOM 774 N N . ILE A 1 102 ? 3.534 2.642 -2.031 1.00 87.31 102 ILE A N 1
ATOM 775 C CA . ILE A 1 102 ? 2.748 2.919 -0.834 1.00 87.31 102 ILE A CA 1
ATOM 776 C C . ILE A 1 102 ? 3.669 2.788 0.378 1.00 87.31 102 ILE A C 1
ATOM 778 O O . ILE A 1 102 ? 4.183 1.709 0.672 1.00 87.31 102 ILE A O 1
ATOM 782 N N . THR A 1 103 ? 3.863 3.890 1.097 1.00 87.88 103 THR A N 1
ATOM 783 C CA . THR A 1 103 ? 4.592 3.892 2.367 1.00 87.88 103 THR A CA 1
ATOM 784 C C . THR A 1 103 ? 3.652 3.476 3.482 1.00 87.88 103 THR A C 1
ATOM 786 O O . THR A 1 103 ? 2.591 4.070 3.662 1.00 87.88 103 THR A O 1
ATOM 789 N N . ILE A 1 104 ? 4.044 2.480 4.262 1.00 89.50 104 ILE A N 1
ATOM 790 C CA . ILE A 1 104 ? 3.232 2.009 5.380 1.00 89.50 104 ILE A CA 1
ATOM 791 C C . ILE A 1 104 ? 3.659 2.771 6.631 1.00 89.50 104 ILE A C 1
ATOM 793 O O . ILE A 1 104 ? 4.826 2.737 7.017 1.00 89.50 104 ILE A O 1
ATOM 797 N N . LYS A 1 105 ? 2.716 3.489 7.244 1.00 90.06 105 LYS A N 1
ATOM 798 C CA . LYS A 1 105 ? 2.913 4.183 8.519 1.00 90.06 105 LYS A CA 1
ATOM 799 C C . LYS A 1 105 ? 2.060 3.541 9.593 1.00 90.06 105 LYS A C 1
ATOM 801 O O . LYS A 1 105 ? 0.896 3.217 9.386 1.00 90.06 105 LYS A O 1
ATOM 806 N N . GLU A 1 106 ? 2.640 3.391 10.767 1.00 87.56 106 GLU A N 1
ATOM 807 C CA . GLU A 1 106 ? 1.912 2.912 11.930 1.00 87.56 106 GLU A CA 1
ATOM 808 C C . GLU A 1 106 ? 1.014 4.006 12.505 1.00 87.56 106 GLU A C 1
ATOM 810 O O . GLU A 1 106 ? 1.355 5.191 12.499 1.00 87.56 106 GLU A O 1
ATOM 815 N N . THR A 1 107 ? -0.132 3.602 13.039 1.00 87.06 107 THR A N 1
ATOM 816 C CA . THR A 1 107 ? -1.041 4.470 13.777 1.00 87.06 107 THR A CA 1
ATOM 817 C C . THR A 1 107 ? -1.491 3.799 15.070 1.00 87.06 107 THR A C 1
ATOM 819 O O . THR A 1 107 ? -1.640 2.580 15.147 1.00 87.06 107 THR A O 1
ATOM 822 N N . GLN A 1 108 ? -1.716 4.619 16.091 1.00 84.00 108 GLN A N 1
ATOM 823 C CA . GLN A 1 108 ? -2.345 4.218 17.354 1.00 84.00 108 GLN A CA 1
ATOM 824 C C . GLN A 1 108 ? -3.866 4.428 17.307 1.00 84.00 108 GLN A C 1
ATOM 826 O O . GLN A 1 108 ? -4.570 4.152 18.271 1.00 84.00 108 GLN A O 1
ATOM 831 N N . TYR A 1 109 ? -4.385 4.934 16.186 1.00 84.62 109 TYR A N 1
ATOM 832 C CA . TYR A 1 109 ? -5.791 5.267 16.022 1.00 84.62 109 TYR A CA 1
ATOM 833 C C . TYR A 1 109 ? -6.494 4.219 15.166 1.00 84.62 109 TYR A C 1
ATOM 835 O O . TYR A 1 109 ? -6.178 4.050 13.986 1.00 84.62 109 TYR A O 1
ATOM 843 N N . LEU A 1 110 ? -7.500 3.565 15.750 1.00 84.94 110 LEU A N 1
ATOM 844 C CA . LEU A 1 110 ? -8.343 2.573 15.073 1.00 84.94 110 LEU A CA 1
ATOM 845 C C . LEU A 1 110 ? -9.066 3.174 13.855 1.00 84.94 110 LEU A C 1
ATOM 847 O O . LEU A 1 110 ? -9.200 2.542 12.809 1.00 84.94 110 LEU A O 1
ATOM 851 N N . LEU A 1 111 ? -9.460 4.444 13.969 1.00 84.19 111 LEU A N 1
ATOM 852 C CA . LEU A 1 111 ? -10.115 5.210 12.910 1.00 84.19 111 LEU A CA 1
ATOM 853 C C . LEU A 1 111 ? -9.217 5.500 11.716 1.00 84.19 111 LEU A C 1
ATOM 855 O O . LEU A 1 111 ? -9.718 5.639 10.606 1.00 84.19 111 LEU A O 1
ATOM 859 N N . SER A 1 112 ? -7.907 5.594 11.918 1.00 85.75 112 SER A N 1
ATOM 860 C CA . SER A 1 112 ? -6.957 5.788 10.823 1.00 85.75 112 SER A CA 1
ATOM 861 C C . SER A 1 112 ? -6.506 4.452 10.228 1.00 85.75 112 SER A C 1
ATOM 863 O O . SER A 1 112 ? -5.754 4.454 9.261 1.00 85.75 112 SER A O 1
ATOM 865 N N . HIS A 1 113 ? -6.944 3.312 10.773 1.00 89.88 113 HIS A N 1
ATOM 866 C CA . HIS A 1 113 ? -6.596 2.005 10.230 1.00 89.88 113 HIS A CA 1
ATOM 867 C C . HIS A 1 113 ? -7.102 1.858 8.788 1.00 89.88 113 HIS A C 1
ATOM 869 O O . HIS A 1 113 ? -8.253 2.187 8.485 1.00 89.88 113 HIS A O 1
ATOM 875 N N . LEU A 1 114 ? -6.219 1.387 7.905 1.00 89.81 114 LEU A N 1
ATOM 876 C CA . LEU A 1 114 ? -6.429 1.245 6.463 1.00 89.81 114 LEU A CA 1
ATOM 877 C C . LEU A 1 114 ? -6.747 2.554 5.730 1.00 89.81 114 LEU A C 1
ATOM 879 O O . LEU A 1 114 ? -7.180 2.526 4.582 1.00 89.81 114 LEU A O 1
ATOM 883 N N . LYS A 1 115 ? -6.521 3.715 6.354 1.00 89.69 115 LYS A N 1
ATOM 884 C CA . LYS A 1 115 ? -6.692 4.991 5.663 1.00 89.69 115 LYS A CA 1
ATOM 885 C C . LYS A 1 115 ? -5.551 5.160 4.663 1.00 89.69 115 LYS A C 1
ATOM 887 O O . LYS A 1 115 ? -4.379 5.144 5.049 1.00 89.69 115 LYS A O 1
ATOM 892 N N . LEU A 1 116 ? -5.909 5.337 3.397 1.00 89.00 116 LEU A N 1
ATOM 893 C CA . LEU A 1 116 ? -4.993 5.792 2.365 1.00 89.00 116 LEU A CA 1
ATOM 894 C C . LEU A 1 116 ? -5.003 7.314 2.332 1.00 89.00 116 LEU A C 1
ATOM 896 O O . LEU A 1 116 ? -6.055 7.941 2.227 1.00 89.00 116 LEU A O 1
ATOM 900 N N . VAL A 1 117 ? -3.820 7.904 2.447 1.00 87.88 117 VAL A N 1
ATOM 901 C CA . VAL A 1 117 ? -3.615 9.336 2.250 1.00 87.88 117 VAL A CA 1
ATOM 902 C C . VAL A 1 117 ? -2.688 9.499 1.065 1.00 87.88 117 VAL A C 1
ATOM 904 O O . VAL A 1 117 ? -1.520 9.110 1.115 1.00 87.88 117 VAL A O 1
ATOM 907 N N . GLU A 1 118 ? -3.235 10.039 -0.012 1.00 85.44 118 GLU A N 1
ATOM 908 C CA . GLU A 1 118 ? -2.487 10.346 -1.217 1.00 85.44 118 GLU A CA 1
ATOM 909 C C . GLU A 1 118 ? -1.837 11.727 -1.079 1.00 85.44 118 GLU A C 1
ATOM 911 O O . GLU A 1 118 ? -2.518 12.736 -0.904 1.00 85.44 118 GLU A O 1
ATOM 916 N N . THR A 1 119 ? -0.510 11.767 -1.154 1.00 80.75 119 THR A N 1
ATOM 917 C CA . THR A 1 119 ? 0.269 13.003 -1.282 1.00 80.75 119 THR A CA 1
ATOM 918 C C . THR A 1 119 ? 0.773 13.108 -2.723 1.00 80.75 119 THR A C 1
ATOM 920 O O . THR A 1 119 ? 0.879 12.099 -3.419 1.00 80.75 119 THR A O 1
ATOM 923 N N . PHE A 1 120 ? 1.158 14.309 -3.169 1.00 74.69 120 PHE A N 1
ATOM 924 C CA . PHE A 1 120 ? 1.701 14.561 -4.514 1.00 74.69 120 PHE A CA 1
ATOM 925 C C . PHE A 1 120 ? 2.802 13.577 -4.962 1.00 74.69 120 PHE A C 1
ATOM 927 O O . PHE A 1 120 ? 2.928 13.304 -6.154 1.00 74.69 120 PHE A O 1
ATOM 934 N N . GLU A 1 121 ? 3.588 13.028 -4.029 1.00 74.38 121 GLU A N 1
ATOM 935 C CA . GLU A 1 121 ? 4.744 12.175 -4.339 1.00 74.38 121 GLU A CA 1
ATOM 936 C C . GLU A 1 121 ? 4.580 10.697 -3.951 1.00 74.38 121 GLU A C 1
ATOM 938 O O . GLU A 1 121 ? 5.210 9.821 -4.554 1.00 74.38 121 GLU A O 1
ATOM 943 N N . TYR A 1 122 ? 3.769 10.398 -2.937 1.00 79.62 122 TYR A N 1
ATOM 944 C CA . TYR A 1 122 ? 3.631 9.053 -2.384 1.00 79.62 122 TYR A CA 1
ATOM 945 C C . TYR A 1 122 ? 2.263 8.853 -1.742 1.00 79.62 122 TYR A C 1
ATOM 947 O O . TYR A 1 122 ? 1.667 9.776 -1.186 1.00 79.62 122 TYR A O 1
ATOM 955 N N . THR A 1 123 ? 1.804 7.608 -1.764 1.00 88.12 123 THR A N 1
ATOM 956 C CA . THR A 1 123 ? 0.592 7.192 -1.064 1.00 88.12 123 THR A CA 1
ATOM 957 C C . THR A 1 123 ? 0.999 6.613 0.286 1.00 88.12 123 THR A C 1
ATOM 959 O O . THR A 1 123 ? 1.913 5.795 0.366 1.00 88.12 123 THR A O 1
ATOM 962 N N . THR A 1 124 ? 0.365 7.048 1.369 1.00 90.62 124 THR A N 1
ATOM 963 C CA . THR A 1 124 ? 0.632 6.537 2.718 1.00 90.62 124 THR A CA 1
ATOM 964 C C . THR A 1 124 ? -0.526 5.675 3.185 1.00 90.62 124 THR A C 1
ATOM 966 O O . THR A 1 124 ? -1.659 6.148 3.225 1.00 90.62 124 THR A O 1
ATOM 969 N N . LEU A 1 125 ? -0.241 4.436 3.578 1.00 92.12 125 LEU A N 1
ATOM 970 C CA . LEU A 1 125 ? -1.208 3.544 4.209 1.00 92.12 125 LEU A CA 1
ATOM 971 C C . LEU A 1 125 ? -0.986 3.534 5.719 1.00 92.12 125 LEU A C 1
ATOM 973 O O . LEU A 1 125 ? 0.084 3.146 6.188 1.00 92.12 125 LEU A O 1
ATOM 977 N N . TYR A 1 126 ? -2.005 3.928 6.477 1.00 91.31 126 TYR A N 1
ATOM 978 C CA . TYR A 1 126 ? -1.964 3.890 7.934 1.00 91.31 126 TYR A CA 1
ATOM 979 C C . TYR A 1 126 ? -2.428 2.531 8.461 1.00 91.31 126 TYR A C 1
ATOM 981 O O . TYR A 1 126 ? -3.545 2.090 8.194 1.00 91.31 126 TYR A O 1
ATOM 989 N N . VAL A 1 127 ? -1.583 1.853 9.235 1.00 90.94 127 VAL A N 1
ATOM 990 C CA . VAL A 1 127 ? -1.858 0.517 9.778 1.00 90.94 127 VAL A CA 1
ATOM 991 C C . VAL A 1 127 ? -1.784 0.551 11.296 1.00 90.94 127 VAL A C 1
ATOM 993 O O . VAL A 1 127 ? -0.899 1.175 11.872 1.00 90.94 127 VAL A O 1
ATOM 996 N N . PHE A 1 128 ? -2.747 -0.087 11.957 1.00 89.06 128 PHE A N 1
ATOM 997 C CA . PHE A 1 128 ? -2.846 -0.036 13.408 1.00 89.06 128 PHE A CA 1
ATOM 998 C C . PHE A 1 128 ? -1.744 -0.897 14.026 1.00 89.06 128 PHE A C 1
ATOM 1000 O O . PHE A 1 128 ? -1.494 -2.008 13.559 1.00 89.06 128 PHE A O 1
ATOM 1007 N N . ARG A 1 129 ? -1.064 -0.375 15.046 1.00 84.38 129 ARG A N 1
ATOM 1008 C CA . ARG A 1 129 ? 0.135 -1.011 15.608 1.00 84.38 129 ARG A CA 1
ATOM 1009 C C . ARG A 1 129 ? -0.159 -1.966 16.765 1.00 84.38 129 ARG A C 1
ATOM 1011 O O . ARG A 1 129 ? 0.440 -3.036 16.862 1.00 84.38 129 ARG A O 1
ATOM 1018 N N . ASP A 1 130 ? -1.060 -1.577 17.662 1.00 82.25 130 ASP A N 1
ATOM 1019 C CA . ASP A 1 130 ? -1.090 -2.109 19.028 1.00 82.25 130 ASP A CA 1
ATOM 1020 C C . ASP A 1 130 ? -2.046 -3.306 19.178 1.00 82.25 130 ASP A C 1
ATOM 1022 O O . ASP A 1 130 ? -3.092 -3.242 19.816 1.00 82.25 130 ASP A O 1
ATOM 1026 N N . MET A 1 131 ? -1.672 -4.449 18.597 1.00 80.44 131 MET A N 1
ATOM 1027 C CA . MET A 1 131 ? -2.538 -5.637 18.537 1.00 80.44 131 MET A CA 1
ATOM 1028 C C . MET A 1 131 ? -2.872 -6.270 19.897 1.00 80.44 131 MET A C 1
ATOM 1030 O O . MET A 1 131 ? -3.941 -6.851 20.051 1.00 80.44 131 MET A O 1
ATOM 1034 N N . ARG A 1 132 ? -1.987 -6.167 20.897 1.00 82.19 132 ARG A N 1
ATOM 1035 C CA . ARG A 1 132 ? -2.252 -6.732 22.232 1.00 82.19 132 ARG A CA 1
ATOM 1036 C C . ARG A 1 132 ? -3.420 -6.029 22.919 1.00 82.19 132 ARG A C 1
ATOM 1038 O O . ARG A 1 132 ? -4.318 -6.697 23.404 1.00 82.19 132 ARG A O 1
ATOM 1045 N N . TRP A 1 133 ? -3.443 -4.700 22.828 1.00 84.19 133 TRP A N 1
ATOM 1046 C CA . TRP A 1 133 ? -4.562 -3.885 23.298 1.00 84.19 133 TRP A CA 1
ATOM 1047 C C . TRP A 1 133 ? -5.882 -4.296 22.635 1.00 84.19 133 TRP A C 1
ATOM 1049 O O . TRP A 1 133 ? -6.919 -4.322 23.285 1.00 84.19 133 TRP A O 1
ATOM 1059 N N . LEU A 1 134 ? -5.835 -4.660 21.351 1.00 85.31 134 LEU A N 1
ATOM 1060 C CA . LEU A 1 134 ? -7.013 -5.069 20.595 1.00 85.31 134 LEU A CA 1
ATOM 1061 C C . LEU A 1 134 ? -7.566 -6.424 21.062 1.00 85.31 134 LEU A C 1
ATOM 1063 O O . LEU A 1 134 ? -8.778 -6.578 21.146 1.00 85.31 134 LEU A O 1
ATOM 1067 N N . LEU A 1 135 ? -6.691 -7.385 21.384 1.00 84.69 135 LEU A N 1
ATOM 1068 C CA . LEU A 1 135 ? -7.108 -8.668 21.961 1.00 84.69 135 LEU A CA 1
ATOM 1069 C C . LEU A 1 135 ? -7.711 -8.482 23.354 1.00 84.69 135 LEU A C 1
ATOM 1071 O O . LEU A 1 135 ? -8.808 -8.974 23.600 1.00 84.69 135 LEU A O 1
ATOM 1075 N N . ASP A 1 136 ? -7.040 -7.709 24.211 1.00 84.19 136 ASP A N 1
ATOM 1076 C CA . ASP A 1 136 ? -7.523 -7.424 25.564 1.00 84.19 136 ASP A CA 1
ATOM 1077 C C . ASP A 1 136 ? -8.905 -6.733 25.508 1.00 84.19 136 ASP A C 1
ATOM 1079 O O . ASP A 1 136 ? -9.812 -7.081 26.259 1.00 84.19 136 ASP A O 1
ATOM 1083 N N . ALA A 1 137 ? -9.110 -5.803 24.564 1.00 84.75 137 ALA A N 1
ATOM 1084 C CA . ALA A 1 137 ? -10.383 -5.105 24.371 1.00 84.75 137 ALA A CA 1
ATOM 1085 C C . ALA A 1 137 ? -11.525 -6.010 23.868 1.00 84.75 137 ALA A C 1
ATOM 1087 O O . ALA A 1 137 ? -12.687 -5.738 24.163 1.00 84.75 137 ALA A O 1
ATOM 1088 N N . VAL A 1 138 ? -11.222 -7.073 23.113 1.00 86.12 138 VAL A N 1
ATOM 1089 C CA . VAL A 1 138 ? -12.229 -8.045 22.641 1.00 86.12 138 VAL A CA 1
ATOM 1090 C C . VAL A 1 138 ? -12.699 -8.967 23.768 1.00 86.12 138 VAL A C 1
ATOM 1092 O O . VAL A 1 138 ? -13.859 -9.382 23.767 1.00 86.12 138 VAL A O 1
ATOM 1095 N N . GLU A 1 139 ? -11.817 -9.285 24.717 1.00 84.88 139 GLU A N 1
ATOM 1096 C CA . GLU A 1 139 ? -12.138 -10.126 25.876 1.00 84.88 139 GLU A CA 1
ATOM 1097 C C . GLU A 1 139 ? -12.982 -9.387 26.930 1.00 84.88 139 GLU A C 1
ATOM 1099 O O . GLU A 1 139 ? -13.703 -10.026 27.696 1.00 84.88 139 GLU A O 1
ATOM 1104 N N . MET A 1 140 ? -12.949 -8.049 26.952 1.00 83.19 140 MET A N 1
ATOM 1105 C CA . MET A 1 140 ? -13.735 -7.236 27.885 1.00 83.19 140 MET A CA 1
ATOM 1106 C C . MET A 1 140 ? -15.240 -7.292 27.588 1.00 83.19 140 MET A C 1
ATOM 1108 O O . MET A 1 140 ? -15.688 -7.092 26.456 1.00 83.19 140 MET A O 1
ATOM 1112 N N . GLU A 1 141 ? -16.046 -7.513 28.635 1.00 76.62 141 GLU A N 1
ATOM 1113 C CA . GLU A 1 141 ? -17.487 -7.707 28.469 1.00 76.62 141 GLU A CA 1
ATOM 1114 C C . GLU A 1 141 ? -18.210 -6.420 28.028 1.00 76.62 141 GLU A C 1
ATOM 1116 O O . GLU A 1 141 ? -18.978 -6.452 27.062 1.00 76.62 141 GLU A O 1
ATOM 1121 N N . HIS A 1 142 ? -17.862 -5.287 28.651 1.00 73.44 142 HIS A N 1
ATOM 1122 C CA . HIS A 1 142 ? -18.510 -3.977 28.500 1.00 73.44 142 HIS A CA 1
ATOM 1123 C C . HIS A 1 142 ? -17.621 -2.930 27.807 1.00 73.44 142 HIS A C 1
ATOM 1125 O O . HIS A 1 142 ? -17.454 -1.804 28.278 1.00 73.44 142 HIS A O 1
ATOM 1131 N N . PHE A 1 143 ? -17.012 -3.284 26.674 1.00 75.81 143 PHE A N 1
ATOM 1132 C CA . PHE A 1 143 ? -16.175 -2.340 25.932 1.00 75.81 143 PHE A CA 1
ATOM 1133 C C . PHE A 1 143 ? -17.018 -1.365 25.075 1.00 75.81 143 PHE A C 1
ATOM 1135 O O . PHE A 1 143 ? -17.956 -1.795 24.404 1.00 75.81 143 PHE A O 1
ATOM 1142 N N . PRO A 1 144 ? -16.695 -0.053 25.036 1.00 71.56 144 PRO A N 1
ATOM 1143 C CA . PRO A 1 144 ? -17.502 0.955 24.335 1.00 71.56 144 PRO A CA 1
ATOM 1144 C C . PRO A 1 144 ? -17.488 0.835 22.805 1.00 71.56 144 PRO A C 1
ATOM 1146 O O . PRO A 1 144 ? -18.335 1.431 22.140 1.00 71.56 144 PRO A O 1
ATOM 1149 N N . ILE A 1 145 ? -16.522 0.115 22.228 1.00 77.50 145 ILE A N 1
ATOM 1150 C CA . ILE A 1 145 ? -16.481 -0.149 20.786 1.00 77.50 145 ILE A CA 1
ATOM 1151 C C . ILE A 1 145 ? -17.151 -1.499 20.520 1.00 77.50 145 ILE A C 1
ATOM 1153 O O . ILE A 1 145 ? -16.797 -2.476 21.183 1.00 77.50 145 ILE A O 1
ATOM 1157 N N . PRO A 1 146 ? -18.045 -1.586 19.519 1.00 84.06 146 PRO A N 1
ATOM 1158 C CA . PRO A 1 146 ? -18.614 -2.854 19.083 1.00 84.06 146 PRO A CA 1
ATOM 1159 C C . PRO A 1 146 ? -17.524 -3.899 18.814 1.00 84.06 146 PRO A C 1
ATOM 1161 O O . PRO A 1 146 ? -16.550 -3.629 18.098 1.00 84.06 146 PRO A O 1
ATOM 1164 N N . ARG A 1 147 ? -17.690 -5.102 19.374 1.00 85.50 147 ARG A N 1
ATOM 1165 C CA . ARG A 1 147 ? -16.707 -6.191 19.243 1.00 85.50 147 ARG A CA 1
ATOM 1166 C C . ARG A 1 147 ? -16.461 -6.566 17.787 1.00 85.50 147 ARG A C 1
ATOM 1168 O O . ARG A 1 147 ? -15.364 -6.995 17.444 1.00 85.50 147 ARG A O 1
ATOM 1175 N N . GLU A 1 148 ? -17.444 -6.349 16.920 1.00 85.62 148 GLU A N 1
ATOM 1176 C CA . GLU A 1 148 ? -17.344 -6.601 15.488 1.00 85.62 148 GLU A CA 1
ATOM 1177 C C . GLU A 1 148 ? -16.261 -5.736 14.830 1.00 85.62 148 GLU A C 1
ATOM 1179 O O . GLU A 1 148 ? -15.511 -6.243 14.005 1.00 85.62 148 GLU A O 1
ATOM 1184 N N . ILE A 1 149 ? -16.121 -4.463 15.222 1.00 86.06 149 ILE A N 1
ATOM 1185 C CA . ILE A 1 149 ? -15.089 -3.564 14.669 1.00 86.06 149 ILE A CA 1
ATOM 1186 C C . ILE A 1 149 ? -13.700 -4.024 15.111 1.00 86.06 149 ILE A C 1
ATOM 1188 O O . ILE A 1 149 ? -12.755 -4.038 14.318 1.00 86.06 149 ILE A O 1
ATOM 1192 N N . LEU A 1 150 ? -13.571 -4.412 16.382 1.00 87.88 150 LEU A N 1
ATOM 1193 C CA . LEU A 1 150 ? -12.310 -4.900 16.931 1.00 87.88 150 LEU A CA 1
ATOM 1194 C C . LEU A 1 150 ? -11.895 -6.208 16.250 1.00 87.88 150 LEU A C 1
ATOM 1196 O O . LEU A 1 150 ? -10.754 -6.333 15.809 1.00 87.88 150 LEU A O 1
ATOM 1200 N N . GLN A 1 151 ? -12.834 -7.146 16.097 1.00 88.25 151 GLN A N 1
ATOM 1201 C CA . GLN A 1 151 ? -12.600 -8.418 15.422 1.00 88.25 151 GLN A CA 1
ATOM 1202 C C . GLN A 1 151 ? -12.231 -8.211 13.952 1.00 88.25 151 GLN A C 1
ATOM 1204 O O . GLN A 1 151 ? -11.259 -8.793 13.478 1.00 88.25 151 GLN A O 1
ATOM 1209 N N . GLU A 1 152 ? -12.937 -7.324 13.253 1.00 88.38 152 GLU A N 1
ATOM 1210 C CA . GLU A 1 152 ? -12.631 -6.998 11.865 1.00 88.38 152 GLU A CA 1
ATOM 1211 C C . GLU A 1 152 ? -11.239 -6.362 11.723 1.00 88.38 152 GLU A C 1
ATOM 1213 O O . GLU A 1 152 ? -10.497 -6.715 10.811 1.00 88.38 152 GLU A O 1
ATOM 1218 N N . THR A 1 153 ? -10.835 -5.506 12.669 1.00 89.62 153 THR A N 1
ATOM 1219 C CA . THR A 1 153 ? -9.476 -4.937 12.718 1.00 89.62 153 THR A CA 1
ATOM 1220 C C . THR A 1 153 ? -8.413 -6.015 12.962 1.00 89.62 153 THR A C 1
ATOM 1222 O O . THR A 1 153 ? -7.335 -5.988 12.369 1.00 89.62 153 THR A O 1
ATOM 1225 N N . ILE A 1 154 ? -8.683 -6.984 13.843 1.00 88.56 154 ILE A N 1
ATOM 1226 C CA . ILE A 1 154 ? -7.789 -8.136 14.046 1.00 88.56 154 ILE A CA 1
ATOM 1227 C C . ILE A 1 154 ? -7.645 -8.904 12.730 1.00 88.56 154 ILE A C 1
ATOM 1229 O O . ILE A 1 154 ? -6.537 -9.299 12.352 1.00 88.56 154 ILE A O 1
ATOM 1233 N N . ASP A 1 155 ? -8.755 -9.103 12.026 1.00 87.69 155 ASP A N 1
ATOM 1234 C CA . ASP A 1 155 ? -8.794 -9.882 10.799 1.00 87.69 155 ASP A CA 1
ATOM 1235 C C . ASP A 1 155 ? -8.069 -9.174 9.642 1.00 87.69 155 ASP A C 1
ATOM 1237 O O . ASP A 1 155 ? -7.280 -9.808 8.932 1.00 87.69 155 ASP A O 1
ATOM 1241 N N . THR A 1 156 ? -8.224 -7.854 9.495 1.00 89.56 156 THR A N 1
ATOM 1242 C CA . THR A 1 156 ? -7.465 -7.052 8.518 1.00 89.56 156 THR A CA 1
ATOM 1243 C C . THR A 1 156 ? -5.968 -7.039 8.828 1.00 89.56 156 THR A C 1
ATOM 1245 O O . THR A 1 156 ? -5.149 -7.177 7.917 1.00 89.56 156 THR A O 1
ATOM 1248 N N . LEU A 1 157 ? -5.580 -6.926 10.101 1.00 88.75 157 LEU A N 1
ATOM 1249 C CA . LEU A 1 157 ? -4.176 -6.949 10.519 1.00 88.75 157 LEU A CA 1
ATOM 1250 C C . LEU A 1 157 ? -3.509 -8.295 10.234 1.00 88.75 157 LEU A C 1
ATOM 1252 O O . LEU A 1 157 ? -2.411 -8.335 9.678 1.00 88.75 157 LEU A O 1
ATOM 1256 N N . ASN A 1 158 ? -4.176 -9.395 10.568 1.00 86.31 158 ASN A N 1
ATOM 1257 C CA . ASN A 1 158 ? -3.705 -10.744 10.254 1.00 86.31 158 ASN A CA 1
ATOM 1258 C C . ASN A 1 158 ? -3.620 -10.988 8.736 1.00 86.31 158 ASN A C 1
ATOM 1260 O O . ASN A 1 158 ? -2.729 -11.706 8.281 1.00 86.31 158 ASN A O 1
ATOM 1264 N N . TYR A 1 159 ? -4.509 -10.379 7.945 1.00 86.19 159 TYR A N 1
ATOM 1265 C CA . TYR A 1 159 ? -4.449 -10.442 6.485 1.00 86.19 159 TYR A CA 1
ATOM 1266 C C . TYR A 1 159 ? -3.255 -9.661 5.908 1.00 86.19 159 TYR A C 1
ATOM 1268 O O . TYR A 1 159 ? -2.539 -10.175 5.045 1.00 86.19 159 TYR A O 1
ATOM 1276 N N . LEU A 1 160 ? -2.997 -8.448 6.411 1.00 87.56 160 LEU A N 1
ATOM 1277 C CA . LEU A 1 160 ? -1.860 -7.619 5.996 1.00 87.56 160 LEU A CA 1
ATOM 1278 C C . LEU A 1 160 ? -0.509 -8.216 6.415 1.00 87.56 160 LEU A C 1
ATOM 1280 O O . LEU A 1 160 ? 0.464 -8.141 5.655 1.00 87.56 160 LEU A O 1
ATOM 1284 N N . TYR A 1 161 ? -0.449 -8.829 7.599 1.00 86.12 161 TYR A N 1
ATOM 1285 C CA . TYR A 1 161 ? 0.761 -9.412 8.177 1.00 86.12 161 TYR A CA 1
ATOM 1286 C C . TYR A 1 161 ? 0.651 -10.937 8.326 1.00 86.12 161 TYR A C 1
ATOM 1288 O O . TYR A 1 161 ? 0.585 -11.450 9.447 1.00 86.12 161 TYR A O 1
ATOM 1296 N N . PRO A 1 162 ? 0.696 -11.700 7.217 1.00 83.44 162 PRO A N 1
ATOM 1297 C CA . PRO A 1 162 ? 0.654 -13.153 7.293 1.00 83.44 162 PRO A CA 1
ATOM 1298 C C . PRO A 1 162 ? 1.927 -13.710 7.938 1.00 83.44 162 PRO A C 1
ATOM 1300 O O . PRO A 1 162 ? 2.978 -13.057 7.972 1.00 83.44 162 PRO A O 1
ATOM 1303 N N . ARG A 1 163 ? 1.868 -14.975 8.376 1.00 78.25 163 ARG A N 1
ATOM 1304 C CA . ARG A 1 163 ? 2.963 -15.711 9.043 1.00 78.25 163 ARG A CA 1
ATOM 1305 C C . ARG A 1 163 ? 4.112 -16.112 8.096 1.00 78.25 163 ARG A C 1
ATOM 1307 O O . ARG A 1 163 ? 4.756 -17.143 8.290 1.00 78.25 163 ARG A O 1
ATOM 1314 N N . ASP A 1 164 ? 4.430 -15.282 7.116 1.00 80.31 164 ASP A N 1
ATOM 1315 C CA . ASP A 1 164 ? 5.464 -15.558 6.127 1.00 80.31 164 ASP A CA 1
ATOM 1316 C C . ASP A 1 164 ? 6.843 -15.101 6.608 1.00 80.31 164 ASP A C 1
ATOM 1318 O O . ASP A 1 164 ? 6.995 -14.142 7.372 1.00 80.31 164 ASP A O 1
ATOM 1322 N N . GLY A 1 165 ? 7.893 -15.782 6.138 1.00 81.38 165 GLY A N 1
ATOM 1323 C CA . GLY A 1 165 ? 9.278 -15.411 6.446 1.00 81.38 165 GLY A CA 1
ATOM 1324 C C . GLY A 1 165 ? 9.622 -13.987 5.995 1.00 81.38 165 GLY A C 1
ATOM 1325 O O . GLY A 1 165 ? 10.355 -13.281 6.688 1.00 81.38 165 GLY A O 1
ATOM 1326 N N . ALA A 1 166 ? 9.040 -13.543 4.877 1.00 82.56 166 ALA A N 1
ATOM 1327 C CA . ALA A 1 166 ? 9.218 -12.191 4.360 1.00 82.56 166 ALA A CA 1
ATOM 1328 C C . ALA A 1 166 ? 8.592 -11.140 5.289 1.00 82.56 166 ALA A C 1
ATOM 1330 O O . ALA A 1 166 ? 9.263 -10.175 5.648 1.00 82.56 166 ALA A O 1
ATOM 1331 N N . THR A 1 167 ? 7.364 -11.378 5.761 1.00 83.00 167 THR A N 1
ATOM 1332 C CA . THR A 1 167 ? 6.692 -10.503 6.730 1.00 83.00 167 THR A CA 1
ATOM 1333 C C . THR A 1 167 ? 7.497 -10.438 8.021 1.00 83.00 167 THR A C 1
ATOM 1335 O O . THR A 1 167 ? 7.828 -9.355 8.483 1.00 83.00 167 THR A O 1
ATOM 1338 N N . LYS A 1 168 ? 7.935 -11.584 8.563 1.00 82.38 168 LYS A N 1
ATOM 1339 C CA . LYS A 1 168 ? 8.788 -11.618 9.765 1.00 82.38 168 LYS A CA 1
ATOM 1340 C C . LYS A 1 168 ? 10.079 -10.816 9.599 1.00 82.38 168 LYS A C 1
ATOM 1342 O O . LYS A 1 168 ? 10.529 -10.198 10.560 1.00 82.38 168 LYS A O 1
ATOM 1347 N N . LYS A 1 169 ? 10.691 -10.839 8.411 1.00 85.31 169 LYS A N 1
ATOM 1348 C CA . LYS A 1 169 ? 11.898 -10.056 8.118 1.00 85.31 169 LYS A CA 1
ATOM 1349 C C . LYS A 1 169 ? 11.600 -8.555 8.115 1.00 85.31 169 LYS A C 1
ATOM 1351 O O . LYS A 1 169 ? 12.325 -7.824 8.781 1.00 85.31 169 LYS A O 1
ATOM 1356 N N . LEU A 1 170 ? 10.536 -8.131 7.433 1.00 81.81 170 LEU A N 1
ATOM 1357 C CA . LEU A 1 170 ? 10.088 -6.733 7.385 1.00 81.81 170 LEU A CA 1
ATOM 1358 C C . LEU A 1 170 ? 9.789 -6.210 8.797 1.00 81.81 170 LEU A C 1
ATOM 1360 O O . LEU A 1 170 ? 10.305 -5.183 9.221 1.00 81.81 170 LEU A O 1
ATOM 1364 N N . LEU A 1 171 ? 9.050 -6.984 9.583 1.00 79.75 171 LEU A N 1
ATOM 1365 C CA . LEU A 1 171 ? 8.667 -6.612 10.943 1.00 79.75 171 LEU A CA 1
ATOM 1366 C C . LEU A 1 171 ? 9.862 -6.537 11.896 1.00 79.75 171 LEU A C 1
ATOM 1368 O O . LEU A 1 171 ? 9.920 -5.661 12.752 1.00 79.75 171 LEU A O 1
ATOM 1372 N N . ARG A 1 172 ? 10.853 -7.424 11.726 1.00 82.94 172 ARG A N 1
ATOM 1373 C CA . ARG A 1 172 ? 12.129 -7.337 12.453 1.00 82.94 172 ARG A CA 1
ATOM 1374 C C . ARG A 1 172 ? 12.903 -6.074 12.091 1.00 82.94 172 ARG A C 1
ATOM 1376 O O . ARG A 1 172 ? 13.504 -5.487 12.982 1.00 82.94 172 ARG A O 1
ATOM 1383 N N . GLN A 1 173 ? 12.888 -5.661 10.823 1.00 82.88 173 GLN A N 1
ATOM 1384 C CA . GLN A 1 173 ? 13.518 -4.408 10.392 1.00 82.88 173 GLN A CA 1
ATOM 1385 C C . GLN A 1 173 ? 12.819 -3.188 10.998 1.00 82.88 173 GLN A C 1
ATOM 1387 O O . GLN A 1 173 ? 13.487 -2.228 11.359 1.00 82.88 173 GLN A O 1
ATOM 1392 N N . GLN A 1 174 ? 11.499 -3.256 11.166 1.00 75.69 174 GLN A N 1
ATOM 1393 C CA . GLN A 1 174 ? 10.697 -2.197 11.782 1.00 75.69 174 GLN A CA 1
ATOM 1394 C C . GLN A 1 174 ? 10.671 -2.258 13.323 1.00 75.69 174 GLN A C 1
ATOM 1396 O O . GLN A 1 174 ? 10.101 -1.383 13.963 1.00 75.69 174 GLN A O 1
ATOM 1401 N N . GLY A 1 175 ? 11.290 -3.268 13.948 1.00 71.44 175 GLY A N 1
ATOM 1402 C CA . GLY A 1 175 ? 11.318 -3.418 15.409 1.00 71.44 175 GLY A CA 1
ATOM 1403 C C . GLY A 1 175 ? 9.987 -3.858 16.039 1.00 71.44 175 GLY A C 1
ATOM 1404 O O . GLY A 1 175 ? 9.847 -3.836 17.263 1.00 71.44 175 GLY A O 1
ATOM 1405 N N . ILE A 1 176 ? 9.018 -4.299 15.233 1.00 70.69 176 ILE A N 1
ATOM 1406 C CA . ILE A 1 176 ? 7.672 -4.662 15.687 1.00 70.69 176 ILE A CA 1
ATOM 1407 C C . ILE A 1 176 ? 7.686 -6.091 16.242 1.00 70.69 176 ILE A C 1
ATOM 1409 O O . ILE A 1 176 ? 7.992 -7.067 15.546 1.00 70.69 176 ILE A O 1
ATOM 1413 N N . LYS A 1 177 ? 7.328 -6.244 17.521 1.00 64.56 177 LYS A N 1
ATOM 1414 C CA . LYS A 1 177 ? 7.263 -7.552 18.190 1.00 64.56 177 LYS A CA 1
ATOM 1415 C C . LYS A 1 177 ? 5.980 -8.288 17.808 1.00 64.56 177 LYS A C 1
ATOM 1417 O O . LYS A 1 177 ? 4.961 -8.192 18.481 1.00 64.56 177 LYS A O 1
ATOM 1422 N N . LEU A 1 178 ? 6.059 -9.090 16.749 1.00 59.09 178 LEU A N 1
ATOM 1423 C CA . LEU A 1 178 ? 4.902 -9.757 16.149 1.00 59.09 178 LEU A CA 1
ATOM 1424 C C . LEU A 1 178 ? 4.386 -11.030 16.850 1.00 59.09 178 LEU A C 1
ATOM 1426 O O . LEU A 1 178 ? 3.798 -11.896 16.209 1.00 59.09 178 LEU A O 1
ATOM 1430 N N . HIS A 1 179 ? 4.624 -11.203 18.151 1.00 53.53 179 HIS A N 1
ATOM 1431 C CA . HIS A 1 179 ? 4.297 -12.467 18.835 1.00 53.53 179 HIS A CA 1
ATOM 1432 C C . HIS A 1 179 ? 2.787 -12.746 18.988 1.00 53.53 179 HIS A C 1
ATOM 1434 O O . HIS A 1 179 ? 2.423 -13.828 19.440 1.00 53.53 179 HIS A O 1
ATOM 1440 N N . VAL A 1 180 ? 1.919 -11.814 18.584 1.00 59.25 180 VAL A N 1
ATOM 1441 C CA . VAL A 1 180 ? 0.486 -11.805 18.925 1.00 59.25 180 VAL A CA 1
ATOM 1442 C C . VAL A 1 180 ? -0.443 -12.096 17.728 1.00 59.25 180 VAL A C 1
ATOM 1444 O O . VAL A 1 180 ? -1.629 -12.346 17.910 1.00 59.25 180 VAL A O 1
ATOM 1447 N N . PHE A 1 181 ? 0.076 -12.159 16.498 1.00 62.09 181 PHE A N 1
ATOM 1448 C CA . PHE A 1 181 ? -0.723 -12.463 15.299 1.00 62.09 181 PHE A CA 1
ATOM 1449 C C . PHE A 1 181 ? -0.954 -13.976 15.230 1.00 62.09 181 PHE A C 1
ATOM 1451 O O . PHE A 1 181 ? -0.157 -14.718 14.651 1.00 62.09 181 PHE A O 1
ATOM 1458 N N . GLN A 1 182 ? -1.971 -14.460 15.945 1.00 55.47 182 GLN A N 1
ATOM 1459 C CA . GLN A 1 182 ? -2.119 -15.889 16.243 1.00 55.47 182 GLN A CA 1
ATOM 1460 C C . GLN A 1 182 ? -3.439 -16.515 15.796 1.00 55.47 182 GLN A C 1
ATOM 1462 O O . GLN A 1 182 ? -3.739 -17.634 16.206 1.00 55.47 182 GLN A O 1
ATOM 1467 N N . LYS A 1 183 ? -4.192 -15.884 14.889 1.00 61.84 183 LYS A N 1
ATOM 1468 C CA . LYS A 1 183 ? -5.313 -16.576 14.241 1.00 61.84 183 LYS A CA 1
ATOM 1469 C C . LYS A 1 183 ? -4.956 -16.945 12.807 1.00 61.84 183 LYS A C 1
ATOM 1471 O O . LYS A 1 183 ? -4.589 -16.096 12.002 1.00 61.84 183 LYS A O 1
ATOM 1476 N N . SER A 1 184 ? -5.038 -18.240 12.506 1.00 56.09 184 SER A N 1
ATOM 1477 C CA . SER A 1 184 ? -4.938 -18.765 11.145 1.00 56.09 184 SER A CA 1
ATOM 1478 C C . SER A 1 184 ? -6.164 -18.306 10.359 1.00 56.09 184 SER A C 1
ATOM 1480 O O . SER A 1 184 ? -7.204 -18.959 10.399 1.00 56.09 184 SER A O 1
ATOM 1482 N N . ILE A 1 185 ? -6.059 -17.168 9.680 1.00 62.72 185 ILE A N 1
ATOM 1483 C CA . ILE A 1 185 ? -7.094 -16.711 8.750 1.00 62.72 185 ILE A CA 1
ATOM 1484 C C . ILE A 1 185 ? -7.013 -17.563 7.480 1.00 62.72 185 ILE A C 1
ATOM 1486 O O . ILE A 1 185 ? -5.909 -17.943 7.080 1.00 62.72 185 ILE A O 1
ATOM 1490 N N . PRO A 1 186 ? -8.152 -17.901 6.847 1.00 62.28 186 PRO A N 1
ATOM 1491 C CA . PRO A 1 186 ? -8.153 -18.523 5.531 1.00 62.28 186 PRO A CA 1
ATOM 1492 C C . PRO A 1 186 ? -7.243 -17.771 4.556 1.00 62.28 186 PRO A C 1
ATOM 1494 O O . PRO A 1 186 ? -7.158 -16.547 4.568 1.00 62.28 186 PRO A O 1
ATOM 1497 N N . ASP A 1 187 ? -6.595 -18.519 3.668 1.00 59.97 187 ASP A N 1
ATOM 1498 C CA . ASP A 1 187 ? -5.539 -18.030 2.773 1.00 59.97 187 ASP A CA 1
ATOM 1499 C C . ASP A 1 187 ? -5.942 -16.834 1.880 1.00 59.97 187 ASP A C 1
ATOM 1501 O O . ASP A 1 187 ? -5.073 -16.128 1.357 1.00 59.97 187 ASP A O 1
ATOM 1505 N N . ARG A 1 188 ? -7.253 -16.604 1.699 1.00 65.31 188 ARG A N 1
ATOM 1506 C CA . ARG A 1 188 ? -7.859 -15.453 1.011 1.00 65.31 188 ARG A CA 1
ATOM 1507 C C . ARG A 1 188 ? -9.219 -15.100 1.645 1.00 65.31 188 ARG A C 1
ATOM 1509 O O . ARG A 1 188 ? -10.234 -15.629 1.186 1.00 65.31 188 ARG A O 1
ATOM 1516 N N . PRO A 1 189 ? -9.284 -14.236 2.674 1.00 68.25 189 PRO A N 1
ATOM 1517 C CA . PRO A 1 189 ? -10.564 -13.737 3.168 1.00 68.25 189 PRO A CA 1
ATOM 1518 C C . PRO A 1 189 ? -11.280 -12.965 2.052 1.00 68.25 189 PRO A C 1
ATOM 1520 O O . PRO A 1 189 ? -10.643 -12.280 1.244 1.00 68.25 189 PRO A O 1
ATOM 1523 N N . ARG A 1 190 ? -12.604 -13.109 1.950 1.00 78.50 190 ARG A N 1
ATOM 1524 C CA . ARG A 1 190 ? -13.385 -12.376 0.948 1.00 78.50 190 ARG A CA 1
ATOM 1525 C C . ARG A 1 190 ? -13.587 -10.958 1.451 1.00 78.50 190 ARG A C 1
ATOM 1527 O O . ARG A 1 190 ? -14.026 -10.764 2.577 1.00 78.50 190 ARG A O 1
ATOM 1534 N N . PHE A 1 191 ? -13.334 -9.962 0.608 1.00 81.75 191 PHE A N 1
ATOM 1535 C CA . PHE A 1 191 ? -13.540 -8.555 0.979 1.00 81.75 191 PHE A CA 1
ATOM 1536 C C . PHE A 1 191 ? -15.001 -8.235 1.337 1.00 81.75 191 PHE A C 1
ATOM 1538 O O . PHE A 1 191 ? -15.272 -7.251 2.011 1.00 81.75 191 PHE A O 1
ATOM 1545 N N . ARG A 1 192 ? -15.940 -9.094 0.921 1.00 79.06 192 ARG A N 1
ATOM 1546 C CA . ARG A 1 192 ? -17.361 -9.025 1.280 1.00 79.06 192 ARG A CA 1
ATOM 1547 C C . ARG A 1 192 ? -17.643 -9.314 2.760 1.00 79.06 192 ARG A C 1
ATOM 1549 O O . ARG A 1 192 ? -18.680 -8.879 3.245 1.00 79.06 192 ARG A O 1
ATOM 1556 N N . ASP A 1 193 ? -16.763 -10.044 3.443 1.00 83.31 193 ASP A N 1
ATOM 1557 C CA . ASP A 1 193 ? -16.974 -10.449 4.840 1.00 83.31 193 ASP A CA 1
ATOM 1558 C C . ASP A 1 193 ? -16.654 -9.297 5.820 1.00 83.31 193 ASP A C 1
ATOM 1560 O O . ASP A 1 193 ? -17.078 -9.321 6.971 1.00 83.31 193 ASP A O 1
ATOM 1564 N N . PHE A 1 194 ? -15.949 -8.267 5.342 1.00 84.56 194 PHE A N 1
ATOM 1565 C CA . PHE A 1 194 ? -15.640 -7.039 6.069 1.00 84.56 194 PHE A CA 1
ATOM 1566 C C . PHE A 1 194 ? -16.848 -6.096 6.004 1.00 84.56 194 PHE A C 1
ATOM 1568 O O . PHE A 1 194 ? -17.356 -5.811 4.917 1.00 84.56 194 PHE A O 1
ATOM 1575 N N . LYS A 1 195 ? -17.340 -5.627 7.152 1.00 84.62 195 LYS A N 1
ATOM 1576 C CA . LYS A 1 195 ? -18.488 -4.716 7.221 1.00 84.62 195 LYS A CA 1
ATOM 1577 C C . LYS A 1 195 ? -18.034 -3.266 7.322 1.00 84.62 195 LYS A C 1
ATOM 1579 O O . LYS A 1 195 ? -18.615 -2.435 6.640 1.00 84.62 195 LYS A O 1
ATOM 1584 N N . TYR A 1 196 ? -17.023 -2.987 8.144 1.00 84.81 196 TYR A N 1
ATOM 1585 C CA . TYR A 1 196 ? -16.586 -1.635 8.503 1.00 84.81 196 TYR A CA 1
ATOM 1586 C C . TYR A 1 196 ? -15.420 -1.122 7.650 1.00 84.81 196 TYR A C 1
ATOM 1588 O O . TYR A 1 196 ? -15.382 0.036 7.245 1.00 84.81 196 TYR A O 1
ATOM 1596 N N . TYR A 1 197 ? -14.456 -1.987 7.346 1.00 86.94 197 TYR A N 1
ATOM 1597 C CA . TYR A 1 197 ? -13.242 -1.652 6.603 1.00 86.94 197 TYR A CA 1
ATOM 1598 C C . TYR A 1 197 ? -13.326 -2.016 5.119 1.00 86.94 197 TYR A C 1
ATOM 1600 O O . TYR A 1 197 ? -12.368 -1.768 4.387 1.00 86.94 197 TYR A O 1
ATOM 1608 N N . LYS A 1 198 ? -14.455 -2.561 4.641 1.00 86.44 198 LYS A N 1
ATOM 1609 C CA . LYS A 1 198 ? -14.644 -2.957 3.233 1.00 86.44 198 LYS A CA 1
ATOM 1610 C C . LYS A 1 198 ? -14.304 -1.842 2.237 1.00 86.44 198 LYS A C 1
ATOM 1612 O O . LYS A 1 198 ? -13.494 -2.125 1.356 1.00 86.44 198 LYS A O 1
ATOM 1617 N N . PRO A 1 199 ? -14.832 -0.604 2.349 1.00 85.38 199 PRO A N 1
ATOM 1618 C CA . PRO A 1 199 ? -14.499 0.462 1.400 1.00 85.38 199 PRO A CA 1
ATOM 1619 C C . PRO A 1 199 ? -12.993 0.739 1.360 1.00 85.38 199 PRO A C 1
ATOM 1621 O O . PRO A 1 199 ? -12.381 0.730 0.301 1.00 85.38 199 PRO A O 1
ATOM 1624 N N . ARG A 1 200 ? -12.360 0.831 2.533 1.00 88.19 200 ARG A N 1
ATOM 1625 C CA . ARG A 1 200 ? -10.922 1.108 2.655 1.00 88.19 200 ARG A CA 1
ATOM 1626 C C . ARG A 1 200 ? -10.058 -0.032 2.122 1.00 88.19 200 ARG A C 1
ATOM 1628 O O . ARG A 1 200 ? -9.043 0.206 1.482 1.00 88.19 200 ARG A O 1
ATOM 1635 N N . MET A 1 201 ? -10.457 -1.281 2.353 1.00 88.00 201 MET A N 1
ATOM 1636 C CA . MET A 1 201 ? -9.792 -2.453 1.777 1.00 88.00 201 MET A CA 1
ATOM 1637 C C . MET A 1 201 ? -9.893 -2.468 0.251 1.00 88.00 201 MET A C 1
ATOM 1639 O O . MET A 1 201 ? -8.922 -2.824 -0.418 1.00 88.00 201 MET A O 1
ATOM 1643 N N . VAL A 1 202 ? -11.045 -2.071 -0.296 1.00 88.06 202 VAL A N 1
ATOM 1644 C CA . VAL A 1 202 ? -11.242 -1.914 -1.740 1.00 88.06 202 VAL A CA 1
ATOM 1645 C C . VAL A 1 202 ? -10.359 -0.794 -2.279 1.00 88.06 202 VAL A C 1
ATOM 1647 O O . VAL A 1 202 ? -9.699 -1.020 -3.286 1.00 88.06 202 VAL A O 1
ATOM 1650 N N . ASP A 1 203 ? -10.249 0.340 -1.587 1.00 87.69 203 ASP A N 1
ATOM 1651 C CA . ASP A 1 203 ? -9.358 1.438 -1.982 1.00 87.69 203 ASP A CA 1
ATOM 1652 C C . ASP A 1 203 ? -7.890 0.988 -2.009 1.00 87.69 203 ASP A C 1
ATOM 1654 O O . ASP A 1 203 ? -7.173 1.241 -2.977 1.00 87.69 203 ASP A O 1
ATOM 1658 N N . VAL A 1 204 ? -7.440 0.245 -0.990 1.00 89.19 204 VAL A N 1
ATOM 1659 C CA . VAL A 1 204 ? -6.082 -0.331 -0.961 1.00 89.19 204 VAL A CA 1
ATOM 1660 C C . VAL A 1 204 ? -5.883 -1.342 -2.081 1.00 89.19 204 VAL A C 1
ATOM 1662 O O . VAL A 1 204 ? -4.823 -1.360 -2.707 1.00 89.19 204 VAL A O 1
ATOM 1665 N N . ALA A 1 205 ? -6.886 -2.166 -2.377 1.00 88.38 205 ALA A N 1
ATOM 1666 C CA . ALA A 1 205 ? -6.830 -3.094 -3.498 1.00 88.38 205 ALA A CA 1
ATOM 1667 C C . ALA A 1 205 ? -6.797 -2.372 -4.848 1.00 88.38 205 ALA A C 1
ATOM 1669 O O . ALA A 1 205 ? -6.044 -2.774 -5.733 1.00 88.38 205 ALA A O 1
ATOM 1670 N N . TYR A 1 206 ? -7.571 -1.302 -4.998 1.00 87.31 206 TYR A N 1
ATOM 1671 C CA . TYR A 1 206 ? -7.604 -0.481 -6.196 1.00 87.31 206 TYR A CA 1
ATOM 1672 C C . TYR A 1 206 ? -6.254 0.199 -6.422 1.00 87.31 206 TYR A C 1
ATOM 1674 O O . TYR A 1 206 ? -5.671 0.059 -7.495 1.00 87.31 206 TYR A O 1
ATOM 1682 N N . GLU A 1 207 ? -5.688 0.821 -5.388 1.00 85.75 207 GLU A N 1
ATOM 1683 C CA . GLU A 1 207 ? -4.367 1.446 -5.466 1.00 85.75 207 GLU A CA 1
ATOM 1684 C C . GLU A 1 207 ? -3.250 0.417 -5.691 1.00 85.75 207 GLU A C 1
ATOM 1686 O O . GLU A 1 207 ? -2.279 0.678 -6.402 1.00 85.75 207 GLU A O 1
ATOM 1691 N N . PHE A 1 208 ? -3.405 -0.800 -5.167 1.00 84.50 208 PHE A N 1
ATOM 1692 C CA . PHE A 1 208 ? -2.501 -1.903 -5.478 1.00 84.50 208 PHE A CA 1
ATOM 1693 C C . PHE A 1 208 ? -2.617 -2.380 -6.933 1.00 84.50 208 PHE A C 1
ATOM 1695 O O . PHE A 1 208 ? -1.640 -2.881 -7.488 1.00 84.50 208 PHE A O 1
ATOM 1702 N N . LEU A 1 209 ? -3.781 -2.256 -7.568 1.00 82.50 209 LEU A N 1
ATOM 1703 C CA . LEU A 1 209 ? -3.968 -2.594 -8.982 1.00 82.50 209 LEU A CA 1
ATOM 1704 C C . LEU A 1 209 ? -3.583 -1.445 -9.921 1.00 82.50 209 LEU A C 1
ATOM 1706 O O . LEU A 1 209 ? -3.311 -1.701 -11.097 1.00 82.50 209 LEU A O 1
ATOM 1710 N N . ASN A 1 210 ? -3.549 -0.207 -9.425 1.00 80.25 210 ASN A N 1
ATOM 1711 C CA . ASN A 1 210 ? -3.181 0.955 -10.219 1.00 80.25 210 ASN A CA 1
ATOM 1712 C C . ASN A 1 210 ? -1.726 0.861 -10.710 1.00 80.25 210 ASN A C 1
ATOM 1714 O O . ASN A 1 210 ? -0.830 0.419 -9.975 1.00 80.25 210 ASN A O 1
ATOM 1718 N N . PRO A 1 211 ? -1.467 1.276 -11.966 1.00 69.38 211 PRO A N 1
ATOM 1719 C CA . PRO A 1 211 ? -0.121 1.277 -12.509 1.00 69.38 211 PRO A CA 1
ATOM 1720 C C . PRO A 1 211 ? 0.772 2.214 -11.683 1.00 69.38 211 PRO A C 1
ATOM 1722 O O . PRO A 1 211 ? 0.328 3.278 -11.240 1.00 69.38 211 PRO A O 1
ATOM 1725 N N . PRO A 1 212 ? 2.043 1.846 -11.460 1.00 67.12 212 PRO A N 1
ATOM 1726 C CA . PRO A 1 212 ? 2.932 2.649 -10.643 1.00 67.12 212 PRO A CA 1
ATOM 1727 C C . PRO A 1 212 ? 3.163 4.019 -11.289 1.00 67.12 212 PRO A C 1
ATOM 1729 O O . PRO A 1 212 ? 3.599 4.118 -12.433 1.00 67.12 212 PRO A O 1
ATOM 1732 N N . ARG A 1 213 ? 2.938 5.092 -10.522 1.00 66.12 213 ARG A N 1
ATOM 1733 C CA . ARG A 1 213 ? 3.087 6.482 -10.995 1.00 66.12 213 ARG A CA 1
ATOM 1734 C C . ARG A 1 213 ? 4.521 6.861 -11.374 1.00 66.12 213 ARG A C 1
ATOM 1736 O O . ARG A 1 213 ? 4.741 7.843 -12.077 1.00 66.12 213 ARG A O 1
ATOM 1743 N N . ARG A 1 214 ? 5.516 6.104 -10.899 1.00 69.06 214 ARG A N 1
ATOM 1744 C CA . ARG A 1 214 ? 6.939 6.418 -11.065 1.00 69.06 214 ARG A CA 1
ATOM 1745 C C . ARG A 1 214 ? 7.632 5.425 -11.989 1.00 69.06 214 ARG A C 1
ATOM 1747 O O . ARG A 1 214 ? 7.620 4.221 -11.745 1.00 69.06 214 ARG A O 1
ATOM 1754 N N . TRP A 1 215 ? 8.364 5.959 -12.965 1.00 67.06 215 TRP A N 1
ATOM 1755 C CA . TRP A 1 215 ? 9.180 5.200 -13.916 1.00 67.06 215 TRP A CA 1
ATOM 1756 C C . TRP A 1 215 ? 10.138 4.211 -13.239 1.00 67.06 215 TRP A C 1
ATOM 1758 O O . TRP A 1 215 ? 10.231 3.071 -13.667 1.00 67.06 215 TRP A O 1
ATOM 1768 N N . GLY A 1 216 ? 10.795 4.583 -12.135 1.00 66.94 216 GLY A N 1
ATOM 1769 C CA . GLY A 1 216 ? 11.687 3.666 -11.407 1.00 66.94 216 GLY A CA 1
ATOM 1770 C C . GLY A 1 216 ? 10.980 2.440 -10.810 1.00 66.94 216 GLY A C 1
ATOM 1771 O O . GLY A 1 216 ? 11.591 1.383 -10.667 1.00 66.94 216 GLY A O 1
ATOM 1772 N N . THR A 1 217 ? 9.689 2.559 -10.499 1.00 67.31 217 THR A N 1
ATOM 1773 C CA . THR A 1 217 ? 8.871 1.451 -9.994 1.00 67.31 217 THR A CA 1
ATOM 1774 C C . THR A 1 217 ? 8.400 0.551 -11.138 1.00 67.31 217 THR A C 1
ATOM 1776 O O . THR A 1 217 ? 8.383 -0.663 -10.962 1.00 67.31 217 THR A O 1
ATOM 1779 N N . VAL A 1 218 ? 8.145 1.107 -12.333 1.00 71.56 218 VAL A N 1
ATOM 1780 C CA . VAL A 1 218 ? 7.831 0.334 -13.558 1.00 71.56 218 VAL A CA 1
ATOM 1781 C C . VAL A 1 218 ? 8.919 -0.705 -13.856 1.00 71.56 218 VAL A C 1
ATOM 1783 O O . VAL A 1 218 ? 8.613 -1.831 -14.231 1.00 71.56 218 VAL A O 1
ATOM 1786 N N . TRP A 1 219 ? 10.190 -0.377 -13.606 1.00 70.25 219 TRP A N 1
ATOM 1787 C CA . TRP A 1 219 ? 11.312 -1.302 -13.820 1.00 70.25 219 TRP A CA 1
ATOM 1788 C C . TRP A 1 219 ? 11.302 -2.527 -12.892 1.00 70.25 219 TRP A C 1
ATOM 1790 O O . TRP A 1 219 ? 11.883 -3.554 -13.236 1.00 70.25 219 TRP A O 1
ATOM 1800 N N . LYS A 1 220 ? 10.672 -2.432 -11.714 1.00 66.19 220 LYS A N 1
ATOM 1801 C CA . LYS A 1 220 ? 10.574 -3.526 -10.728 1.00 66.19 220 LYS A CA 1
ATOM 1802 C C . LYS A 1 220 ? 9.205 -4.210 -10.726 1.00 66.19 220 LYS A C 1
ATOM 1804 O O . LYS A 1 220 ? 9.032 -5.224 -10.043 1.00 66.19 220 LYS A O 1
ATOM 1809 N N . ASP A 1 221 ? 8.243 -3.671 -11.467 1.00 66.75 221 ASP A N 1
ATOM 1810 C CA . ASP A 1 221 ? 6.875 -4.160 -11.469 1.00 66.75 221 ASP A CA 1
ATOM 1811 C C . ASP A 1 221 ? 6.740 -5.428 -12.324 1.00 66.75 221 ASP A C 1
ATOM 1813 O O . ASP A 1 221 ? 6.718 -5.388 -13.550 1.00 66.75 221 ASP A O 1
ATOM 1817 N N . SER A 1 222 ? 6.661 -6.580 -11.656 1.00 65.94 222 SER A N 1
ATOM 1818 C CA . SER A 1 222 ? 6.482 -7.901 -12.279 1.00 65.94 222 SER A CA 1
ATOM 1819 C C . SER A 1 222 ? 5.054 -8.440 -12.141 1.00 65.94 222 SER A C 1
ATOM 1821 O O . SER A 1 222 ? 4.806 -9.599 -12.473 1.00 65.94 222 SER A O 1
ATOM 1823 N N . ARG A 1 223 ? 4.097 -7.618 -11.677 1.00 67.31 223 ARG A N 1
ATOM 1824 C CA . ARG A 1 223 ? 2.712 -8.048 -11.398 1.00 67.31 223 ARG A CA 1
ATOM 1825 C C . ARG A 1 223 ? 1.967 -8.532 -12.643 1.00 67.31 223 ARG A C 1
ATOM 1827 O O . ARG A 1 223 ? 1.079 -9.376 -12.530 1.00 67.31 223 ARG A O 1
ATOM 1834 N N . ASN A 1 224 ? 2.339 -8.023 -13.820 1.00 69.62 224 ASN A N 1
ATOM 1835 C CA . ASN A 1 224 ? 1.864 -8.509 -15.109 1.00 69.62 224 ASN A CA 1
ATOM 1836 C C . ASN A 1 224 ? 3.066 -8.837 -16.015 1.00 69.62 224 ASN A C 1
ATOM 1838 O O . ASN A 1 224 ? 3.663 -7.920 -16.589 1.00 69.62 224 ASN A O 1
ATOM 1842 N N . PRO A 1 225 ? 3.425 -10.126 -16.178 1.00 76.31 225 PRO A N 1
ATOM 1843 C CA . PRO A 1 225 ? 4.591 -10.509 -16.968 1.00 76.3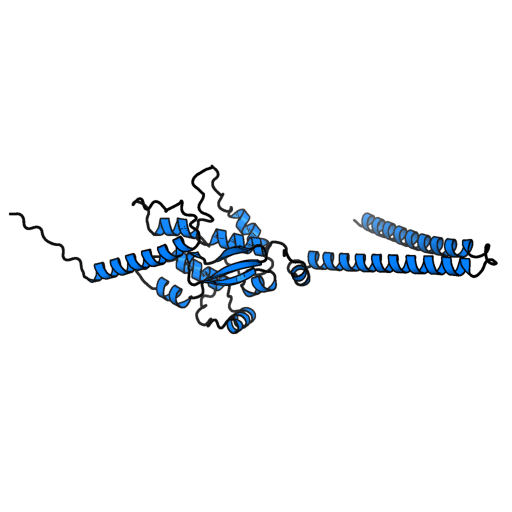1 225 PRO A CA 1
ATOM 1844 C C . PRO A 1 225 ? 4.464 -10.048 -18.422 1.00 76.31 225 PRO A C 1
ATOM 1846 O O . PRO A 1 225 ? 5.463 -9.678 -19.028 1.00 76.31 225 PRO A O 1
ATOM 1849 N N . VAL A 1 226 ? 3.247 -10.002 -18.974 1.00 81.44 226 VAL A N 1
ATOM 1850 C CA . VAL A 1 226 ? 3.017 -9.555 -20.354 1.00 81.44 226 VAL A CA 1
ATOM 1851 C C . VAL A 1 226 ? 3.357 -8.074 -20.499 1.00 81.44 226 VAL A C 1
ATOM 1853 O O . VAL A 1 226 ? 4.136 -7.722 -21.380 1.00 81.44 226 VAL A O 1
ATOM 1856 N N . GLN A 1 227 ? 2.843 -7.215 -19.612 1.00 78.94 227 GLN A N 1
ATOM 1857 C CA . GLN A 1 227 ? 3.147 -5.778 -19.652 1.00 78.94 227 GLN A CA 1
ATOM 1858 C C . GLN A 1 227 ? 4.643 -5.514 -19.456 1.00 78.94 227 GLN A C 1
ATOM 1860 O O . GLN A 1 227 ? 5.235 -4.742 -20.213 1.00 78.94 227 GLN A O 1
ATOM 1865 N N . PHE A 1 228 ? 5.268 -6.217 -18.510 1.00 82.62 228 PHE A N 1
ATOM 1866 C CA . PHE A 1 228 ? 6.707 -6.141 -18.280 1.00 82.62 228 PHE A CA 1
ATOM 1867 C C . PHE A 1 228 ? 7.492 -6.468 -19.559 1.00 82.62 228 PHE A C 1
ATOM 1869 O O . PHE A 1 228 ? 8.294 -5.655 -20.015 1.00 82.62 228 PHE A O 1
ATOM 1876 N N . TRP A 1 229 ? 7.209 -7.602 -20.210 1.00 86.00 229 TRP A N 1
ATOM 1877 C CA . TRP A 1 229 ? 7.877 -7.979 -21.459 1.00 86.00 229 TRP A CA 1
ATOM 1878 C C . TRP A 1 229 ? 7.618 -6.997 -22.602 1.00 86.00 229 TRP A C 1
ATOM 1880 O O . TRP A 1 229 ? 8.547 -6.698 -23.348 1.00 86.00 229 TRP A O 1
ATOM 1890 N N . THR A 1 230 ? 6.404 -6.452 -22.734 1.00 87.88 230 THR A N 1
ATOM 1891 C CA . THR A 1 230 ? 6.116 -5.450 -23.776 1.00 87.88 230 THR A CA 1
ATOM 1892 C C . THR A 1 230 ? 6.908 -4.159 -23.581 1.00 87.88 230 THR A C 1
ATOM 1894 O O . THR A 1 230 ? 7.403 -3.607 -24.563 1.00 87.88 230 THR A O 1
ATOM 1897 N N . PHE A 1 231 ? 7.098 -3.714 -22.334 1.00 84.81 231 PHE A N 1
ATOM 1898 C CA . PHE A 1 231 ? 7.927 -2.550 -22.017 1.00 84.81 231 PHE A CA 1
ATOM 1899 C C . PHE A 1 231 ? 9.388 -2.784 -22.421 1.00 84.81 231 PHE A C 1
ATOM 1901 O O . PHE A 1 231 ? 9.968 -1.977 -23.150 1.00 84.81 231 PHE A O 1
ATOM 1908 N N . TRP A 1 232 ? 9.967 -3.922 -22.027 1.00 88.50 232 TRP A N 1
ATOM 1909 C CA . TRP A 1 232 ? 11.346 -4.270 -22.384 1.00 88.50 232 TRP A CA 1
ATOM 1910 C C . TRP A 1 232 ? 11.546 -4.477 -23.879 1.00 88.50 232 TRP A C 1
ATOM 1912 O O . TRP A 1 232 ? 12.552 -4.036 -24.430 1.00 88.50 232 TRP A O 1
ATOM 1922 N N . LEU A 1 233 ? 10.585 -5.114 -24.548 1.00 92.75 233 LEU A N 1
ATOM 1923 C CA . LEU A 1 233 ? 10.623 -5.304 -25.991 1.00 92.75 233 LEU A CA 1
ATOM 1924 C C . LEU A 1 233 ? 10.577 -3.957 -26.720 1.00 92.75 233 LEU A C 1
ATOM 1926 O O . LEU A 1 233 ? 11.368 -3.734 -27.634 1.00 92.75 233 LEU A O 1
ATOM 1930 N N . GLY A 1 234 ? 9.706 -3.042 -26.287 1.00 93.81 234 GLY A N 1
ATOM 1931 C CA . GLY A 1 234 ? 9.642 -1.682 -26.820 1.00 93.81 234 GLY A CA 1
ATOM 1932 C C . GLY A 1 234 ? 10.957 -0.923 -26.632 1.00 93.81 234 GLY A C 1
ATOM 1933 O O . GLY A 1 234 ? 11.468 -0.340 -27.587 1.00 93.81 234 GLY A O 1
ATOM 1934 N N . LEU A 1 235 ? 11.551 -0.994 -25.435 1.00 92.31 235 LEU A N 1
ATOM 1935 C CA . LEU A 1 235 ? 12.851 -0.385 -25.145 1.00 92.31 235 LEU A CA 1
ATOM 1936 C C . LEU A 1 235 ? 13.962 -0.956 -26.039 1.00 92.31 235 LEU A C 1
ATOM 1938 O O . LEU A 1 235 ? 14.772 -0.206 -26.580 1.00 92.31 235 LEU A O 1
ATOM 1942 N N . LEU A 1 236 ? 13.980 -2.274 -26.233 1.00 95.69 236 LEU A N 1
ATOM 1943 C CA . LEU A 1 236 ? 14.947 -2.949 -27.092 1.00 95.69 236 LEU A CA 1
ATOM 1944 C C . LEU A 1 236 ? 14.809 -2.498 -28.555 1.00 95.69 236 LEU A C 1
ATOM 1946 O O . LEU A 1 236 ? 15.805 -2.139 -29.181 1.00 95.69 236 LEU A O 1
ATOM 1950 N N . ILE A 1 237 ? 13.583 -2.467 -29.089 1.00 96.50 237 ILE A N 1
ATOM 1951 C CA . ILE A 1 237 ? 13.299 -1.997 -30.456 1.00 96.50 237 ILE A CA 1
ATOM 1952 C C . ILE A 1 237 ? 13.731 -0.538 -30.622 1.00 96.50 237 ILE A C 1
ATOM 1954 O O . ILE A 1 237 ? 14.348 -0.190 -31.630 1.00 96.50 237 ILE A O 1
ATOM 1958 N N . PHE A 1 238 ? 13.449 0.309 -29.632 1.00 96.44 238 PHE A N 1
ATOM 1959 C CA . PHE A 1 238 ? 13.856 1.709 -29.643 1.00 96.44 238 PHE A CA 1
ATOM 1960 C C . PHE A 1 238 ? 15.383 1.861 -29.701 1.00 96.44 238 PHE A C 1
ATOM 1962 O O . PHE A 1 238 ? 15.892 2.591 -30.551 1.00 96.44 238 PHE A O 1
ATOM 1969 N N . LEU A 1 239 ? 16.123 1.119 -28.869 1.00 96.12 239 LEU A N 1
ATOM 1970 C CA . LEU A 1 239 ? 17.590 1.135 -28.870 1.00 96.12 239 LEU A CA 1
ATOM 1971 C C . LEU A 1 239 ? 18.177 0.637 -30.196 1.00 96.12 239 LEU A C 1
ATOM 1973 O O . LEU A 1 239 ? 19.096 1.262 -30.724 1.00 96.12 239 LEU A O 1
ATOM 1977 N N . PHE A 1 240 ? 17.628 -0.438 -30.768 1.00 96.56 240 PHE A N 1
ATOM 1978 C CA . PHE A 1 240 ? 18.042 -0.910 -32.091 1.00 96.56 240 PHE A CA 1
ATOM 1979 C C . PHE A 1 240 ? 17.775 0.133 -33.174 1.00 96.56 240 PHE A C 1
ATOM 1981 O O . PHE A 1 240 ? 18.651 0.402 -33.992 1.00 96.56 240 PHE A O 1
ATOM 1988 N N . THR A 1 241 ? 16.597 0.755 -33.162 1.00 97.31 241 THR A N 1
ATOM 1989 C CA . THR A 1 241 ? 16.225 1.796 -34.132 1.00 97.31 241 THR A CA 1
ATOM 1990 C C . THR A 1 241 ? 17.174 2.990 -34.042 1.00 97.31 241 THR A C 1
ATOM 1992 O O . THR A 1 241 ? 17.656 3.473 -35.066 1.00 97.31 241 THR A O 1
ATOM 1995 N N . LEU A 1 242 ? 17.506 3.423 -32.823 1.00 97.50 242 LEU A N 1
ATOM 1996 C CA . LEU A 1 242 ? 18.460 4.501 -32.591 1.00 97.50 242 LEU A CA 1
ATOM 1997 C C . LEU A 1 242 ? 19.864 4.129 -33.088 1.00 97.50 242 LEU A C 1
ATOM 1999 O O . LEU A 1 242 ? 20.497 4.923 -33.780 1.00 97.50 242 LEU A O 1
ATOM 2003 N N . ALA A 1 243 ? 20.334 2.915 -32.795 1.00 96.00 243 ALA A N 1
ATOM 2004 C CA . ALA A 1 243 ? 21.637 2.435 -33.248 1.00 96.00 243 ALA A CA 1
ATOM 2005 C C . ALA A 1 243 ? 21.721 2.354 -34.780 1.00 96.00 243 ALA A C 1
ATOM 2007 O O . ALA A 1 243 ? 22.692 2.834 -35.363 1.00 96.00 243 ALA A O 1
ATOM 2008 N N . PHE A 1 244 ? 20.696 1.814 -35.447 1.00 95.62 244 PHE A N 1
ATOM 2009 C CA . PHE A 1 244 ? 20.640 1.779 -36.910 1.00 95.62 244 PHE A CA 1
ATOM 2010 C C . PHE A 1 244 ? 20.582 3.182 -37.516 1.00 95.62 244 PHE A C 1
ATOM 2012 O O . PHE A 1 244 ? 21.266 3.436 -38.507 1.00 95.62 244 PHE A O 1
ATOM 2019 N N . GLY A 1 245 ? 19.838 4.104 -36.899 1.00 96.31 245 GLY A N 1
ATOM 2020 C CA . GLY A 1 245 ? 19.816 5.511 -37.297 1.00 96.31 245 GLY A CA 1
ATOM 2021 C C . GLY A 1 245 ? 21.205 6.149 -37.222 1.00 96.31 245 GLY A C 1
ATOM 2022 O O . GLY A 1 245 ? 21.676 6.719 -38.205 1.00 96.31 245 GLY A O 1
ATOM 2023 N N . ILE A 1 246 ? 21.907 5.981 -36.097 1.00 96.75 246 ILE A N 1
ATOM 2024 C CA . ILE A 1 246 ? 23.271 6.499 -35.915 1.00 96.75 246 ILE A CA 1
ATOM 2025 C C . ILE A 1 246 ? 24.227 5.869 -36.937 1.00 96.75 246 ILE A C 1
ATOM 2027 O O . ILE A 1 246 ? 24.935 6.592 -37.637 1.00 96.75 246 ILE A O 1
ATOM 2031 N N . MET A 1 247 ? 24.206 4.546 -37.106 1.00 95.19 247 MET A N 1
ATOM 2032 C CA . MET A 1 247 ? 25.061 3.854 -38.078 1.00 95.19 247 MET A CA 1
ATOM 2033 C C . MET A 1 247 ? 24.820 4.334 -39.514 1.00 95.19 247 MET A C 1
ATOM 2035 O O . MET A 1 247 ? 25.780 4.564 -40.251 1.00 95.19 247 MET A O 1
ATOM 2039 N N . ALA A 1 248 ? 23.562 4.553 -39.905 1.00 93.56 248 ALA A N 1
ATOM 2040 C CA . ALA A 1 248 ? 23.223 5.093 -41.218 1.00 93.56 248 ALA A CA 1
ATOM 2041 C C . ALA A 1 248 ? 23.785 6.510 -41.417 1.00 93.56 248 ALA A C 1
ATOM 2043 O O . ALA A 1 248 ? 24.348 6.803 -42.472 1.00 93.56 248 ALA A O 1
ATOM 2044 N N . THR A 1 249 ? 23.705 7.376 -40.398 1.00 95.12 249 THR A N 1
ATOM 2045 C CA . THR A 1 249 ? 24.273 8.735 -40.477 1.00 95.12 249 THR A CA 1
ATOM 2046 C C . THR A 1 249 ? 25.801 8.739 -40.564 1.00 95.12 249 THR A C 1
ATOM 2048 O O . THR A 1 249 ? 26.366 9.518 -41.335 1.00 95.12 249 THR A O 1
ATOM 2051 N N . VAL A 1 250 ? 26.480 7.841 -39.841 1.00 95.31 250 VAL A N 1
ATOM 2052 C CA . VAL A 1 250 ? 27.944 7.691 -39.896 1.00 95.31 250 VAL A CA 1
ATOM 2053 C C . VAL A 1 250 ? 28.382 7.196 -41.272 1.00 95.31 250 VAL A C 1
ATOM 2055 O O . VAL A 1 250 ? 29.280 7.785 -41.871 1.00 95.31 250 VAL A O 1
ATOM 2058 N N . LEU A 1 251 ? 27.720 6.167 -41.812 1.00 93.69 251 LEU A N 1
ATOM 2059 C CA . LEU A 1 251 ? 28.008 5.649 -43.151 1.00 93.69 251 LEU A CA 1
ATOM 2060 C C . LEU A 1 251 ? 27.772 6.709 -44.230 1.00 93.69 251 LEU A C 1
ATOM 2062 O O . LEU A 1 251 ? 28.627 6.902 -45.093 1.00 93.69 251 LEU A O 1
ATOM 2066 N N . ALA A 1 252 ? 26.655 7.436 -44.163 1.00 91.69 252 ALA A N 1
ATOM 2067 C CA . ALA A 1 252 ? 26.361 8.512 -45.106 1.00 91.69 252 ALA A CA 1
ATOM 2068 C C . ALA A 1 252 ? 27.427 9.621 -45.058 1.00 91.69 252 ALA A C 1
ATOM 2070 O O . ALA A 1 252 ? 27.900 10.071 -46.103 1.00 91.69 252 ALA A O 1
ATOM 2071 N N . SER A 1 253 ? 27.855 10.009 -43.853 1.00 91.44 253 SER A N 1
ATOM 2072 C CA . SER A 1 253 ? 28.912 11.007 -43.652 1.00 91.44 253 SER A CA 1
ATOM 2073 C C . SER A 1 253 ? 30.259 10.527 -44.192 1.00 91.44 253 SER A C 1
ATOM 2075 O O . SER A 1 253 ? 30.943 11.264 -44.901 1.00 91.44 253 SER A O 1
ATOM 2077 N N . TRP A 1 254 ? 30.630 9.274 -43.920 1.00 92.81 254 TRP A N 1
ATOM 2078 C CA . TRP A 1 254 ? 31.876 8.687 -44.407 1.00 92.81 254 TRP A CA 1
ATOM 2079 C C . TRP A 1 254 ? 31.914 8.601 -45.9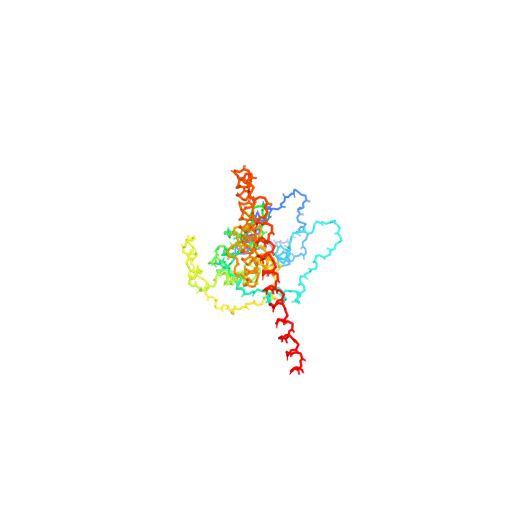38 1.00 92.81 254 TRP A C 1
ATOM 2081 O O . TRP A 1 254 ? 32.894 9.014 -46.557 1.00 92.81 254 TRP A O 1
ATOM 2091 N N . VAL A 1 255 ? 30.816 8.163 -46.566 1.00 90.38 255 VAL A N 1
ATOM 2092 C CA . VAL A 1 255 ? 30.675 8.141 -48.031 1.00 90.38 255 VAL A CA 1
ATOM 2093 C C . VAL A 1 255 ? 30.764 9.552 -48.621 1.00 90.38 255 VAL A C 1
ATOM 2095 O O . VAL A 1 255 ? 31.407 9.738 -49.654 1.00 90.38 255 VAL A O 1
ATOM 2098 N N . ALA A 1 256 ? 30.163 10.559 -47.982 1.00 87.00 256 ALA A N 1
ATOM 2099 C CA . ALA A 1 256 ? 30.255 11.947 -48.434 1.00 87.00 256 ALA A CA 1
ATOM 2100 C C . ALA A 1 256 ? 31.700 12.481 -48.383 1.00 87.00 256 ALA A C 1
ATOM 2102 O O . ALA A 1 256 ? 32.158 13.101 -49.343 1.00 87.00 256 ALA A O 1
ATOM 2103 N N . ILE A 1 257 ? 32.446 12.184 -47.315 1.00 86.00 257 ILE A N 1
ATOM 2104 C CA . ILE A 1 257 ? 33.858 12.579 -47.177 1.00 86.00 257 ILE A CA 1
ATOM 2105 C C . ILE A 1 257 ? 34.730 11.871 -48.220 1.00 86.00 257 ILE A C 1
ATOM 2107 O O . ILE A 1 257 ? 35.527 12.522 -48.899 1.00 86.00 257 ILE A O 1
ATOM 2111 N N . ALA A 1 258 ? 34.552 10.560 -48.401 1.00 83.25 258 ALA A N 1
ATOM 2112 C CA . ALA A 1 258 ? 35.282 9.791 -49.407 1.00 83.25 258 ALA A CA 1
ATOM 2113 C C . ALA A 1 258 ? 35.042 10.341 -50.826 1.00 83.25 258 ALA A C 1
ATOM 2115 O O . ALA A 1 258 ? 35.987 10.478 -51.610 1.00 83.25 258 ALA A O 1
ATOM 2116 N N . ARG A 1 259 ? 33.798 10.748 -51.126 1.00 75.06 259 ARG A N 1
ATOM 2117 C CA . ARG A 1 259 ? 33.434 11.420 -52.386 1.00 75.06 259 ARG A CA 1
ATOM 2118 C C . ARG A 1 259 ? 34.128 12.774 -52.565 1.00 75.06 259 ARG A C 1
ATOM 2120 O O . ARG A 1 259 ? 34.499 13.097 -53.688 1.00 75.06 259 ARG A O 1
ATOM 2127 N N . CYS A 1 260 ? 34.336 13.550 -51.499 1.00 76.19 260 CYS A N 1
ATOM 2128 C CA . CYS A 1 260 ? 35.076 14.817 -51.573 1.00 76.19 260 CYS A CA 1
ATOM 2129 C C . CYS A 1 260 ? 36.588 14.619 -51.765 1.00 76.19 260 CYS A C 1
ATOM 2131 O O . CYS A 1 260 ? 37.228 15.439 -52.418 1.00 76.19 260 CYS A O 1
ATOM 2133 N N . HIS A 1 261 ? 37.164 13.537 -51.231 1.00 70.50 261 HIS A N 1
ATOM 2134 C CA . HIS A 1 261 ? 38.612 13.298 -51.280 1.00 70.50 261 HIS A CA 1
ATOM 2135 C C . HIS A 1 261 ? 39.095 12.654 -52.599 1.00 70.50 261 HIS A C 1
ATOM 2137 O O . HIS A 1 261 ? 40.290 12.664 -52.894 1.00 70.50 261 HIS A O 1
ATOM 2143 N N . THR A 1 262 ? 38.199 12.104 -53.426 1.00 57.75 262 THR A N 1
ATOM 2144 C CA . THR A 1 262 ? 38.557 11.499 -54.723 1.00 57.75 262 THR A CA 1
ATOM 2145 C C . THR A 1 262 ? 37.659 12.007 -55.857 1.00 57.75 262 THR A C 1
ATOM 2147 O O . THR A 1 262 ? 36.645 11.388 -56.178 1.00 57.75 262 THR A O 1
ATOM 2150 N N . PRO A 1 263 ? 38.028 13.102 -56.554 1.00 56.91 263 PRO A N 1
ATOM 2151 C CA . PRO A 1 263 ? 37.246 13.598 -57.691 1.00 56.91 263 PRO A CA 1
ATOM 2152 C C . PRO A 1 263 ? 37.251 12.655 -58.917 1.00 56.91 263 PRO A C 1
ATOM 2154 O O . PRO A 1 263 ? 36.501 12.887 -59.863 1.00 56.91 263 PRO A O 1
ATOM 2157 N N . ALA A 1 264 ? 38.057 11.583 -58.917 1.00 55.75 264 ALA A N 1
ATOM 2158 C CA . ALA A 1 264 ? 38.285 10.723 -60.082 1.00 55.75 264 ALA A CA 1
ATOM 2159 C C . ALA A 1 264 ? 37.354 9.495 -60.216 1.00 55.75 264 ALA A C 1
ATOM 2161 O O . ALA A 1 264 ? 37.329 8.892 -61.286 1.00 55.75 264 ALA A O 1
ATOM 2162 N N . GLN A 1 265 ? 36.558 9.115 -59.204 1.00 51.53 265 GLN A N 1
ATOM 2163 C CA . GLN A 1 265 ? 35.782 7.856 -59.240 1.00 51.53 265 GLN A CA 1
ATOM 2164 C C . GLN A 1 265 ? 34.254 8.048 -59.329 1.00 51.53 265 GLN A C 1
ATOM 2166 O O . GLN A 1 265 ? 33.467 7.386 -58.657 1.00 51.53 265 GLN A O 1
ATOM 2171 N N . ARG A 1 266 ? 33.807 8.953 -60.209 1.00 52.75 266 ARG A N 1
ATOM 2172 C CA . ARG A 1 266 ? 32.388 9.332 -60.376 1.00 52.75 266 ARG A CA 1
ATOM 2173 C C . ARG A 1 266 ? 31.517 8.297 -61.130 1.00 52.75 266 ARG A C 1
ATOM 2175 O O . ARG A 1 266 ? 30.335 8.544 -61.303 1.00 52.75 266 ARG A O 1
ATOM 2182 N N . ARG A 1 267 ? 32.050 7.151 -61.588 1.00 55.81 267 ARG A N 1
ATOM 2183 C CA . ARG A 1 267 ? 31.292 6.189 -62.431 1.00 55.81 267 ARG A CA 1
ATOM 2184 C C . ARG A 1 267 ? 31.166 4.741 -61.933 1.00 55.81 267 ARG A C 1
ATOM 2186 O O . ARG A 1 267 ? 30.482 3.972 -62.593 1.00 55.81 267 ARG A O 1
ATOM 2193 N N . LEU A 1 268 ? 31.760 4.358 -60.798 1.00 55.56 268 LEU A N 1
ATOM 2194 C CA . LEU A 1 268 ? 31.742 2.951 -60.335 1.00 55.56 268 LEU A CA 1
ATOM 2195 C C . LEU A 1 268 ? 30.922 2.682 -59.056 1.00 55.56 268 LEU A C 1
ATOM 2197 O O . LEU A 1 268 ? 30.590 1.533 -58.799 1.00 55.56 268 LEU A O 1
ATOM 2201 N N . ASN A 1 269 ? 30.526 3.707 -58.288 1.00 52.47 269 ASN A N 1
ATOM 2202 C CA . ASN A 1 269 ? 29.843 3.514 -56.992 1.00 52.47 269 ASN A CA 1
ATOM 2203 C C . ASN A 1 269 ? 28.305 3.646 -57.013 1.00 52.47 269 ASN A C 1
ATOM 2205 O O . ASN A 1 269 ? 27.660 3.375 -55.997 1.00 52.47 269 ASN A O 1
ATOM 2209 N N . GLU A 1 270 ? 27.690 4.027 -58.138 1.00 55.53 270 GLU A N 1
ATOM 2210 C CA . GLU A 1 270 ? 26.220 3.992 -58.274 1.00 55.53 270 GLU A CA 1
ATOM 2211 C C . GLU A 1 270 ? 25.688 2.561 -58.435 1.00 55.53 270 GLU A C 1
ATOM 2213 O O . GLU A 1 270 ? 24.573 2.269 -58.010 1.00 55.53 270 GLU A O 1
ATOM 2218 N N . THR A 1 271 ? 26.497 1.632 -58.953 1.00 56.06 271 THR A N 1
ATOM 2219 C CA . THR A 1 271 ? 26.076 0.241 -59.152 1.00 56.06 271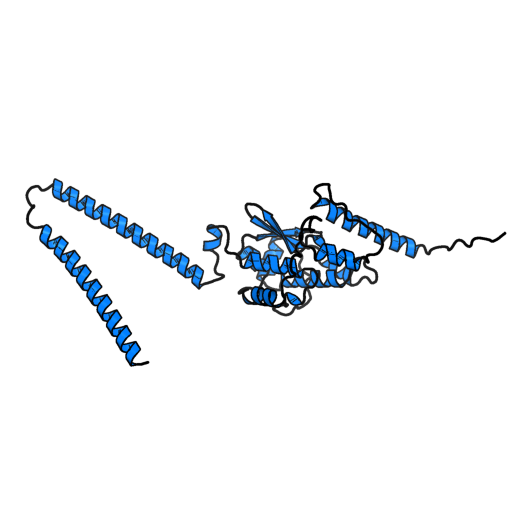 THR A CA 1
ATOM 2220 C C . THR A 1 271 ? 26.146 -0.590 -57.872 1.00 56.06 271 THR A C 1
ATOM 2222 O O . THR A 1 271 ? 25.241 -1.379 -57.617 1.00 56.06 271 THR A O 1
ATOM 2225 N N . GLU A 1 272 ? 27.149 -0.407 -57.008 1.00 58.00 272 GLU A N 1
ATOM 2226 C CA . GLU A 1 272 ? 27.290 -1.268 -55.819 1.00 58.00 272 GLU A CA 1
ATOM 2227 C C . GLU A 1 272 ? 26.262 -0.966 -54.722 1.00 58.00 272 GLU A C 1
ATOM 2229 O O . GLU A 1 272 ? 25.685 -1.886 -54.142 1.00 58.00 272 GLU A O 1
AT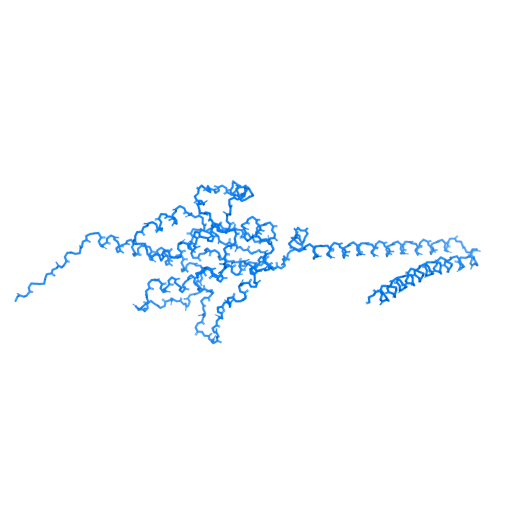OM 2234 N N . THR A 1 273 ? 25.942 0.308 -54.485 1.00 60.09 273 THR A N 1
ATOM 2235 C CA . THR A 1 273 ? 24.933 0.677 -53.475 1.00 60.09 273 THR A CA 1
ATOM 2236 C C . THR A 1 273 ? 23.516 0.266 -53.890 1.00 60.09 273 THR A C 1
ATOM 2238 O O . THR A 1 273 ? 22.757 -0.231 -53.056 1.00 60.09 273 THR A O 1
ATOM 2241 N N . ALA A 1 274 ? 23.185 0.359 -55.183 1.00 63.47 274 ALA A N 1
ATOM 2242 C CA . ALA A 1 274 ? 21.933 -0.164 -55.731 1.00 63.47 274 ALA A CA 1
ATOM 2243 C C . ALA A 1 274 ? 21.845 -1.697 -55.630 1.00 63.47 274 ALA A C 1
ATOM 2245 O O . ALA A 1 274 ? 20.775 -2.235 -55.343 1.00 63.47 274 ALA A O 1
ATOM 2246 N N . THR A 1 275 ? 22.969 -2.402 -55.797 1.00 69.50 275 THR A N 1
ATOM 2247 C CA . THR A 1 275 ? 23.014 -3.870 -55.709 1.00 69.50 275 THR A CA 1
ATOM 2248 C C . THR A 1 275 ? 22.795 -4.352 -54.276 1.00 69.50 275 THR A C 1
ATOM 2250 O O . THR A 1 275 ? 22.027 -5.287 -54.057 1.00 69.50 275 THR A O 1
ATOM 2253 N N . VAL A 1 276 ? 23.393 -3.686 -53.280 1.00 74.94 276 VAL A N 1
ATOM 2254 C CA . VAL A 1 276 ? 23.195 -4.045 -51.865 1.00 74.94 276 VAL A CA 1
ATOM 2255 C C . VAL A 1 276 ? 21.755 -3.781 -51.425 1.00 74.94 276 VAL A C 1
ATOM 2257 O O . VAL A 1 276 ? 21.154 -4.642 -50.784 1.00 74.94 276 VAL A O 1
ATOM 2260 N N . PHE A 1 277 ? 21.162 -2.646 -51.811 1.00 75.19 277 PHE A N 1
ATOM 2261 C CA . PHE A 1 277 ? 19.754 -2.370 -51.510 1.00 75.19 277 PHE A CA 1
ATOM 2262 C C . PHE A 1 277 ? 18.799 -3.336 -52.228 1.00 75.19 277 PHE A C 1
ATOM 2264 O O . PHE A 1 277 ? 17.864 -3.821 -51.592 1.00 75.19 277 PHE A O 1
ATOM 2271 N N . CYS A 1 278 ? 19.050 -3.686 -53.497 1.00 77.62 278 CYS A N 1
ATOM 2272 C CA . CYS A 1 278 ? 18.267 -4.710 -54.201 1.00 77.62 278 CYS A CA 1
ATOM 2273 C C . CYS A 1 278 ? 18.382 -6.084 -53.532 1.00 77.62 278 CYS A C 1
ATOM 2275 O O . CYS A 1 278 ? 17.368 -6.747 -53.333 1.00 77.62 278 CYS A O 1
ATOM 2277 N N . ALA A 1 279 ? 19.586 -6.499 -53.131 1.00 76.88 279 ALA A N 1
ATOM 2278 C CA . ALA A 1 279 ? 19.794 -7.780 -52.460 1.00 76.88 279 ALA A CA 1
ATOM 2279 C C . ALA A 1 279 ? 19.108 -7.829 -51.084 1.00 76.88 279 ALA A C 1
ATOM 2281 O O . ALA A 1 279 ? 18.496 -8.840 -50.728 1.00 76.88 279 ALA A O 1
ATOM 2282 N N . LEU A 1 280 ? 19.156 -6.730 -50.319 1.00 80.00 280 LEU A N 1
ATOM 2283 C CA . LEU A 1 280 ? 18.460 -6.637 -49.035 1.00 80.00 280 LEU A CA 1
ATOM 2284 C C . LEU A 1 280 ? 16.937 -6.667 -49.225 1.00 80.00 280 LEU A C 1
ATOM 2286 O O . LEU A 1 280 ? 16.237 -7.367 -48.493 1.00 80.00 280 LEU A O 1
ATOM 2290 N N . TRP A 1 281 ? 16.425 -5.950 -50.229 1.00 84.38 281 TRP A N 1
ATOM 2291 C CA . TRP A 1 281 ? 15.000 -5.920 -50.556 1.00 84.38 281 TRP A CA 1
ATOM 2292 C C . TRP A 1 281 ? 14.487 -7.280 -51.045 1.00 84.38 281 TRP A C 1
ATOM 2294 O O . TRP A 1 281 ? 13.436 -7.739 -50.594 1.00 84.38 281 TRP A O 1
ATOM 2304 N N . GLU A 1 282 ? 15.252 -7.983 -51.886 1.00 86.12 282 GLU A N 1
ATOM 2305 C CA . GLU A 1 282 ? 14.933 -9.355 -52.292 1.00 86.12 282 GLU A CA 1
ATOM 2306 C C . GLU A 1 282 ? 14.893 -10.312 -51.099 1.00 86.12 282 GLU A C 1
ATOM 2308 O O . GLU A 1 282 ? 13.999 -11.158 -51.017 1.00 86.12 282 GLU A O 1
ATOM 2313 N N . PHE A 1 283 ? 15.834 -10.193 -50.159 1.00 86.69 283 PHE A N 1
ATOM 2314 C CA . PHE A 1 283 ? 15.847 -11.038 -48.967 1.00 86.69 283 PHE A CA 1
ATOM 2315 C C . PHE A 1 283 ? 14.604 -10.810 -48.097 1.00 86.69 283 PHE A C 1
ATOM 2317 O O . PHE A 1 283 ? 13.985 -11.775 -47.634 1.00 86.69 283 PHE A O 1
ATOM 2324 N N . VAL A 1 284 ? 14.204 -9.546 -47.920 1.00 87.88 284 VAL A N 1
ATOM 2325 C CA . VAL A 1 284 ? 12.986 -9.172 -47.187 1.00 87.88 284 VAL A CA 1
ATOM 2326 C C . VAL A 1 284 ? 11.736 -9.699 -47.900 1.00 87.88 284 VAL A C 1
ATOM 2328 O O . VAL A 1 284 ? 10.939 -10.397 -47.269 1.00 87.88 284 VAL A O 1
ATOM 2331 N N . CYS A 1 285 ? 11.605 -9.487 -49.214 1.00 84.12 285 CYS A N 1
ATOM 2332 C CA . CYS A 1 285 ? 10.486 -10.017 -50.005 1.00 84.12 285 CYS A CA 1
ATOM 2333 C C . CYS A 1 285 ? 10.390 -11.548 -49.915 1.00 84.12 285 CYS A C 1
ATOM 2335 O O . CYS A 1 285 ? 9.311 -12.102 -49.693 1.00 84.12 285 CYS A O 1
ATOM 2337 N N . ARG A 1 286 ? 11.523 -12.254 -50.014 1.00 88.75 286 ARG A N 1
ATOM 2338 C CA . ARG A 1 286 ? 11.562 -13.724 -49.957 1.00 88.75 286 ARG A CA 1
ATOM 2339 C C . ARG A 1 286 ? 11.153 -14.259 -48.580 1.00 88.75 286 ARG A C 1
ATOM 2341 O O . ARG A 1 286 ? 10.524 -15.316 -48.484 1.00 88.75 286 ARG A O 1
ATOM 2348 N N . LYS A 1 287 ? 11.485 -13.539 -47.503 1.00 87.12 287 LYS A N 1
ATOM 2349 C CA . LYS A 1 287 ? 11.044 -13.858 -46.135 1.00 87.12 287 LYS A CA 1
ATOM 2350 C C . LYS A 1 287 ? 9.542 -13.640 -45.955 1.00 87.12 287 LYS A C 1
ATOM 2352 O O . LYS A 1 287 ? 8.890 -14.492 -45.351 1.00 87.12 287 LYS A O 1
ATOM 2357 N N . GLU A 1 288 ? 8.996 -12.554 -46.495 1.00 88.38 288 GLU A N 1
ATOM 2358 C CA . GLU A 1 288 ? 7.565 -12.257 -46.407 1.00 88.38 288 GLU A CA 1
ATOM 2359 C C . GLU A 1 288 ? 6.722 -13.273 -47.194 1.00 88.38 288 GLU A C 1
ATOM 2361 O O . GLU A 1 288 ? 5.707 -13.766 -46.697 1.00 88.38 288 GLU A O 1
ATOM 2366 N N . GLN A 1 289 ? 7.186 -13.682 -48.377 1.00 86.25 289 GLN A N 1
ATOM 2367 C CA . GLN A 1 289 ? 6.502 -14.678 -49.201 1.00 86.25 289 GLN A CA 1
ATOM 2368 C C . GLN A 1 289 ? 6.440 -16.053 -48.515 1.00 86.25 289 GLN A C 1
ATOM 2370 O O . GLN A 1 289 ? 5.370 -16.661 -48.455 1.00 86.25 289 GLN A O 1
ATOM 2375 N N . ARG A 1 290 ? 7.534 -16.499 -47.876 1.00 86.06 290 ARG A N 1
ATOM 2376 C CA . ARG A 1 290 ? 7.526 -17.735 -47.068 1.00 86.06 290 ARG A CA 1
ATOM 2377 C C . ARG A 1 290 ? 6.574 -17.656 -45.875 1.00 86.06 290 ARG A C 1
ATOM 2379 O O . ARG A 1 290 ? 5.949 -18.654 -45.529 1.00 86.06 290 ARG A O 1
ATOM 2386 N N . LEU A 1 291 ? 6.451 -16.493 -45.235 1.00 87.31 291 LEU A N 1
ATOM 2387 C CA . LEU A 1 291 ? 5.503 -16.308 -44.132 1.00 87.31 291 LEU A CA 1
ATOM 2388 C C . LEU A 1 291 ? 4.050 -16.428 -44.614 1.00 87.31 291 LEU A C 1
ATOM 2390 O O . LEU A 1 291 ? 3.248 -17.081 -43.944 1.00 87.31 291 LEU A O 1
ATOM 2394 N N . ARG A 1 292 ? 3.721 -15.876 -45.790 1.00 86.81 292 ARG A N 1
ATOM 2395 C CA . ARG A 1 292 ? 2.386 -16.012 -46.397 1.00 86.81 292 ARG A CA 1
ATOM 2396 C C . ARG A 1 292 ? 2.068 -17.459 -46.786 1.00 86.81 292 ARG A C 1
ATOM 2398 O O . ARG A 1 292 ? 0.973 -17.927 -46.488 1.00 86.81 292 ARG A O 1
ATOM 2405 N N . GLU A 1 293 ? 3.020 -18.191 -47.364 1.00 89.19 293 GLU A N 1
ATOM 2406 C CA . GLU A 1 293 ? 2.845 -19.618 -47.688 1.00 89.19 293 GLU A CA 1
ATOM 2407 C C . GLU A 1 293 ? 2.604 -20.473 -46.437 1.00 89.19 293 GLU A C 1
ATOM 2409 O O . GLU A 1 293 ? 1.697 -21.305 -46.411 1.00 89.19 293 GLU A O 1
ATOM 2414 N N . VAL A 1 294 ? 3.354 -20.227 -45.358 1.00 87.31 294 VAL A N 1
ATOM 2415 C CA . VAL A 1 294 ? 3.157 -20.934 -44.082 1.00 87.31 294 VAL A CA 1
ATOM 2416 C C . VAL A 1 294 ? 1.784 -20.626 -43.475 1.00 87.31 294 VAL A C 1
ATOM 2418 O O . VAL A 1 294 ? 1.153 -21.521 -42.907 1.00 87.31 294 VAL A O 1
ATOM 2421 N N . GLN A 1 295 ? 1.284 -19.392 -43.604 1.00 87.00 295 GLN A N 1
ATOM 2422 C CA . GLN A 1 295 ? -0.065 -19.048 -43.146 1.00 87.00 295 GLN A CA 1
ATOM 2423 C C . GLN A 1 295 ? -1.165 -19.697 -43.998 1.00 87.00 295 GLN A C 1
ATOM 2425 O O . GLN A 1 295 ? -2.141 -20.192 -43.433 1.00 87.00 295 GLN A O 1
ATOM 2430 N N . LEU A 1 296 ? -0.997 -19.771 -45.322 1.00 89.31 296 LEU A N 1
ATOM 2431 C CA . LEU A 1 296 ? -1.934 -20.465 -46.216 1.00 89.31 296 LEU A CA 1
ATOM 2432 C C . LEU A 1 296 ? -1.990 -21.973 -45.929 1.00 89.31 296 LEU A C 1
ATOM 2434 O O . LEU A 1 296 ? -3.079 -22.531 -45.809 1.00 89.31 296 LEU A O 1
ATOM 2438 N N . MET A 1 297 ? -0.836 -22.612 -45.711 1.00 87.44 297 MET A N 1
ATOM 2439 C CA . MET A 1 297 ? -0.751 -24.035 -45.350 1.00 87.44 297 MET A CA 1
ATOM 2440 C C . MET A 1 297 ? -1.416 -24.348 -44.002 1.00 87.44 297 MET A C 1
ATOM 2442 O O . MET A 1 297 ? -2.009 -25.412 -43.833 1.00 87.44 297 MET A O 1
ATOM 2446 N N . ARG A 1 298 ? -1.357 -23.424 -43.032 1.00 85.25 298 ARG A N 1
ATOM 2447 C CA . ARG A 1 298 ? -2.089 -23.574 -41.762 1.00 85.25 298 ARG A CA 1
ATOM 2448 C C . ARG A 1 298 ? -3.601 -23.445 -41.940 1.00 85.25 298 ARG A C 1
ATOM 2450 O O . ARG A 1 298 ? -4.328 -24.154 -41.259 1.00 85.25 298 ARG A O 1
ATOM 2457 N N . ARG A 1 299 ? -4.060 -22.595 -42.863 1.00 83.38 299 ARG A N 1
ATOM 2458 C CA . ARG A 1 299 ? -5.487 -22.351 -43.129 1.00 83.38 299 ARG A CA 1
ATOM 2459 C C . ARG A 1 299 ? -6.173 -23.474 -43.913 1.00 83.38 299 ARG A C 1
ATOM 2461 O O . ARG A 1 299 ? -7.380 -23.603 -43.817 1.00 83.38 299 ARG A O 1
ATOM 2468 N N . GLN A 1 300 ? -5.426 -24.272 -44.679 1.00 83.81 300 GLN A N 1
ATOM 2469 C CA . GLN A 1 300 ? -5.954 -25.471 -45.353 1.00 83.81 300 GLN A CA 1
ATOM 2470 C C . GLN A 1 300 ? -5.989 -26.721 -44.458 1.00 83.81 300 GLN A C 1
ATOM 2472 O O . GLN A 1 300 ? -6.622 -27.708 -44.820 1.00 83.81 300 GLN A O 1
ATOM 2477 N N . ARG A 1 301 ? -5.288 -26.707 -43.315 1.00 76.81 301 ARG A N 1
ATOM 2478 C CA . ARG A 1 301 ? -5.305 -27.803 -42.327 1.00 76.81 301 ARG A CA 1
ATOM 2479 C C . ARG A 1 301 ? -6.349 -27.633 -41.222 1.00 76.81 301 ARG A C 1
ATOM 2481 O O . ARG A 1 301 ? -6.552 -28.583 -40.472 1.00 76.81 301 ARG A O 1
ATOM 2488 N N . SER A 1 302 ? -6.937 -26.445 -41.096 1.00 71.56 302 SER A N 1
ATOM 2489 C CA . SER A 1 302 ? -8.078 -26.142 -40.222 1.00 71.56 302 SER A CA 1
ATOM 2490 C C . SER A 1 302 ? -9.380 -26.289 -40.988 1.00 71.56 302 SER A C 1
ATOM 2492 O O . SER A 1 302 ? -10.313 -26.896 -40.433 1.00 71.56 302 SER A O 1
#

Secondary structure (DSSP, 8-state):
----------HHHHHHHHHHHHHHHHHHHHHHHHH--TT-PPP--TT--HHHHHHHHHH-SS---SSS----PPPPHHHHHHHHHH-SS---HHHHHHHS-EEEEEES-GGGTT-EEE-SS-EEEEEE--HHHHHHHHH-TT-SS-HHHHHHHHHHHHHHS-S-HHHHHHHHHTT---TT------SS--GGG-SSSHHHHHHHHHHHHSPPSSHHHHTT--SSHHHHHHHHHHHHHHHHHHHHHHHHHHHHHHHHHHHHH-TT-TTTHHHHHHHHHHHHHHHHHHHHHHHHHHHHHHHH--

pLDDT: mean 74.7, std 15.41, range [34.38, 97.5]